Protein AF-A0A7S2D378-F1 (afdb_monomer)

Solvent-accessible surface area (backbone atoms only — not comparable to full-atom values): 13771 Å² total; per-residue (Å²): 134,64,45,57,81,80,33,93,19,39,46,50,67,45,52,38,94,90,44,73,45,31,36,43,31,44,28,32,58,61,67,70,67,32,54,76,45,68,42,78,54,67,37,65,61,63,83,59,68,68,60,30,51,52,47,43,50,53,38,43,21,43,28,43,42,54,54,43,54,52,43,50,54,49,48,62,71,45,61,92,60,61,84,61,48,61,62,50,42,71,77,36,56,41,58,53,32,45,49,36,54,44,34,48,52,33,50,48,52,46,54,18,27,68,36,33,82,80,40,80,55,33,44,58,53,42,42,51,48,44,51,48,53,50,51,54,52,54,53,54,72,77,50,90,57,82,29,64,36,46,45,45,31,53,52,29,44,43,47,55,44,52,46,54,36,51,52,41,49,51,50,40,52,34,34,77,70,69,74,39,70,47,67,81,32,62,88,60,27,55,39,85,35,38,42,79,36,69,90,33,65,52,98,78,44,68,86,24,33,49,34,42,32,38,58,95,40,76,39,76,65,78,38,68,71,63,43,69,58,82,62,78,79,76,44,80,65,52,50,53,50,52,48,52,50,47,52,38,59,68,69,72,107

Mean predicted aligned error: 3.89 Å

InterPro domains:
  IPR013602 Dynein heavy chain, linker [PF08393] (2-69)
  IPR026983 Dynein heavy chain [PTHR46532] (2-251)
  IPR035699 Dynein heavy chain, hydrolytic ATP-binding dynein motor region [PF12774] (221-252)
  IPR042228 Dynein heavy chain, linker, subdomain 3 [G3DSA:3.20.180.20] (1-74)

Nearest PDB structures (foldseek):
  8glv-assembly1_Lo  TM=9.228E-01  e=5.394E-15  Chlamydomonas reinhardtii
  8bx8-assembly1_B  TM=8.862E-01  e=3.740E-13  Tetrahymena thermophila
  7k5b-assembly1_B  TM=8.862E-01  e=4.147E-13  Tetrahymena thermophila
  7kek-assembly1_B  TM=8.794E-01  e=9.006E-13  Tetrahymena thermophila
  8j07-assembly1_k8  TM=9.159E-01  e=8.316E-12  Homo sapiens

Sequence (253 aa):
AHYEKVFDALQFVDHDPKDPTIITTMHGGGGTGHEVVPFSTPVRAQGNIEEWLCELLKKMQMTVKDLTRIAASEIASMGVDITQLRAFVDRSIAALALLGIQLMWTTDQQTSLEQCKVKKNSMKECNSRQNHVLAEMSSWCLQDLGAKVNRKKIETLVTVHVHQRDTTTELFGLFRQKKVNDPTDFDWMKQARFYWRNNQSDECSEDGATVVAITDYDFNYQYEYLGAKERLVITPLTDKCYITLAQALGMYF

Organism: NCBI:txid236787

Structure (mmCIF, N/CA/C/O backbone):
data_AF-A0A7S2D378-F1
#
_entry.id   AF-A0A7S2D378-F1
#
loop_
_atom_site.group_PDB
_atom_site.id
_atom_site.type_symbol
_atom_site.label_atom_id
_atom_site.label_alt_id
_atom_site.label_comp_id
_atom_site.label_asym_id
_atom_site.label_entity_id
_atom_site.label_seq_id
_atom_site.pdbx_PDB_ins_code
_atom_site.Cartn_x
_atom_site.Cartn_y
_atom_site.Cartn_z
_atom_site.occupancy
_atom_site.B_iso_or_equiv
_atom_site.auth_seq_id
_atom_site.auth_comp_id
_atom_site.auth_asym_id
_atom_site.auth_atom_id
_atom_site.pdbx_PDB_model_num
ATOM 1 N N . ALA A 1 1 ? 9.751 4.419 -25.812 1.00 56.00 1 ALA A N 1
ATOM 2 C CA . ALA A 1 1 ? 8.924 5.620 -25.562 1.00 56.00 1 ALA A CA 1
ATOM 3 C C . ALA A 1 1 ? 7.540 5.353 -26.135 1.00 56.00 1 ALA A C 1
ATOM 5 O O . ALA A 1 1 ? 7.504 5.016 -27.305 1.00 56.00 1 ALA A O 1
ATOM 6 N N . HIS A 1 2 ? 6.489 5.398 -25.300 1.00 82.75 2 HIS A N 1
ATOM 7 C CA . HIS A 1 2 ? 5.039 5.168 -25.542 1.00 82.75 2 HIS A CA 1
ATOM 8 C C . HIS A 1 2 ? 4.382 4.270 -24.472 1.00 82.75 2 HIS A C 1
ATOM 10 O O . HIS A 1 2 ? 3.169 4.106 -24.514 1.00 82.75 2 HIS A O 1
ATOM 16 N N . TYR A 1 3 ? 5.138 3.749 -23.496 1.00 87.75 3 TYR A N 1
ATOM 17 C CA . TYR A 1 3 ? 4.590 2.941 -22.398 1.00 87.75 3 TYR A CA 1
ATOM 18 C C . TYR A 1 3 ? 3.479 3.663 -21.627 1.00 87.75 3 TYR A C 1
ATOM 20 O O . TYR A 1 3 ? 2.441 3.059 -21.400 1.00 87.75 3 TYR A O 1
ATOM 28 N N . GLU A 1 4 ? 3.626 4.968 -21.381 1.00 85.31 4 GLU A N 1
ATOM 29 C CA . GLU A 1 4 ? 2.623 5.823 -20.716 1.00 85.31 4 GLU A CA 1
ATOM 30 C C . GLU A 1 4 ? 1.253 5.878 -21.426 1.00 85.31 4 GLU A C 1
ATOM 32 O O . GLU A 1 4 ? 0.271 6.338 -20.853 1.00 85.31 4 GLU A O 1
ATOM 37 N N . LYS A 1 5 ? 1.162 5.457 -22.697 1.00 87.62 5 LYS A N 1
ATOM 38 C CA . LYS A 1 5 ? -0.121 5.380 -23.421 1.00 87.62 5 LYS A CA 1
ATOM 39 C C . LYS A 1 5 ? -0.894 4.094 -23.129 1.00 87.62 5 LYS A C 1
ATOM 41 O O . LYS A 1 5 ? -2.075 4.025 -23.449 1.00 87.62 5 LYS A O 1
ATOM 46 N N . VAL A 1 6 ? -0.207 3.077 -22.614 1.00 89.94 6 VAL A N 1
ATOM 47 C CA . VAL A 1 6 ? -0.741 1.728 -22.373 1.00 89.94 6 VAL A CA 1
ATOM 48 C C . VAL A 1 6 ? -0.796 1.436 -20.877 1.00 89.94 6 VAL A C 1
ATOM 50 O O . VAL A 1 6 ? -1.765 0.862 -20.401 1.00 89.94 6 VAL A O 1
ATOM 53 N N . PHE A 1 7 ? 0.226 1.868 -20.143 1.00 92.69 7 PHE A N 1
ATOM 54 C CA . PHE A 1 7 ? 0.380 1.685 -18.710 1.00 92.69 7 PHE A CA 1
ATOM 55 C C . PHE A 1 7 ? 0.342 3.036 -18.014 1.00 92.69 7 PHE A C 1
ATOM 57 O O . PHE A 1 7 ? 0.952 4.000 -18.470 1.00 92.69 7 PHE A O 1
ATOM 64 N N . ASP A 1 8 ? -0.323 3.082 -16.870 1.00 90.00 8 ASP A N 1
ATOM 65 C CA . ASP A 1 8 ? -0.586 4.328 -16.153 1.00 90.00 8 ASP A CA 1
ATOM 66 C C . ASP A 1 8 ? 0.696 4.957 -15.572 1.00 90.00 8 ASP A C 1
ATOM 68 O O . ASP A 1 8 ? 0.917 6.163 -15.672 1.00 90.00 8 ASP A O 1
ATOM 72 N N . ALA A 1 9 ? 1.582 4.133 -14.997 1.00 92.25 9 ALA A N 1
ATOM 73 C CA . ALA A 1 9 ? 2.759 4.619 -14.271 1.00 92.25 9 ALA A CA 1
ATOM 74 C C . ALA A 1 9 ? 4.113 4.242 -14.882 1.00 92.25 9 ALA A C 1
ATOM 76 O O . ALA A 1 9 ? 5.139 4.764 -14.440 1.00 92.25 9 ALA A O 1
ATOM 77 N N . LEU A 1 10 ? 4.139 3.351 -15.878 1.00 94.50 10 LEU A N 1
ATOM 78 C CA . LEU A 1 10 ? 5.375 2.935 -16.539 1.00 94.50 10 LEU A CA 1
ATOM 79 C C . LEU A 1 10 ? 5.829 4.001 -17.545 1.00 94.50 10 LEU A C 1
ATOM 81 O O . LEU A 1 10 ? 5.237 4.151 -18.614 1.00 94.50 10 LEU A O 1
ATOM 85 N N . GLN A 1 11 ? 6.921 4.699 -17.235 1.00 93.69 11 GLN A N 1
ATOM 86 C CA . GLN A 1 11 ? 7.459 5.750 -18.098 1.00 93.69 11 GLN A CA 1
ATOM 87 C C . GLN A 1 11 ? 8.408 5.185 -19.163 1.00 93.69 11 GLN A C 1
ATOM 89 O O . GLN A 1 11 ? 8.252 5.426 -20.367 1.00 93.69 11 GLN A O 1
ATOM 94 N N . PHE A 1 12 ? 9.396 4.408 -18.725 1.00 94.31 12 PHE A N 1
ATOM 95 C CA . PHE A 1 12 ? 10.351 3.727 -19.594 1.00 94.31 12 PHE A CA 1
ATOM 96 C C . PHE A 1 12 ? 10.892 2.457 -18.935 1.00 94.31 12 PHE A C 1
ATOM 98 O O . PHE A 1 12 ? 10.564 2.138 -17.792 1.00 94.31 12 PHE A O 1
ATOM 105 N N . VAL A 1 13 ? 11.693 1.712 -19.691 1.00 95.75 13 VAL A N 1
ATOM 106 C CA . VAL A 1 13 ? 12.321 0.470 -19.250 1.00 95.75 13 VAL A CA 1
ATOM 107 C C . VAL A 1 13 ? 13.794 0.465 -19.636 1.00 95.75 13 VAL A C 1
ATOM 109 O O . VAL A 1 13 ? 14.154 1.034 -20.672 1.00 95.75 13 VAL A O 1
ATOM 112 N N . ASP A 1 14 ? 14.613 -0.203 -18.831 1.00 96.62 14 ASP A N 1
ATOM 113 C CA . ASP A 1 14 ? 15.987 -0.533 -19.198 1.00 96.62 14 ASP A CA 1
ATOM 114 C C . ASP A 1 14 ? 16.026 -1.877 -19.921 1.00 96.62 14 ASP A C 1
ATOM 116 O O . ASP A 1 14 ? 15.293 -2.817 -19.591 1.00 96.62 14 ASP A O 1
ATOM 120 N N . HIS A 1 15 ? 16.919 -1.959 -20.903 1.00 96.88 15 HIS A N 1
ATOM 121 C CA . HIS A 1 15 ? 17.184 -3.168 -21.666 1.00 96.88 15 HIS A CA 1
ATOM 122 C C . HIS A 1 15 ? 18.560 -3.739 -21.307 1.00 96.88 15 HIS A C 1
ATOM 124 O O . HIS A 1 15 ? 19.471 -2.999 -20.926 1.00 96.88 15 HIS A O 1
ATOM 130 N N . ASP A 1 16 ? 18.727 -5.052 -21.447 1.00 96.75 16 ASP A N 1
ATOM 131 C CA . ASP A 1 16 ? 20.016 -5.709 -21.258 1.00 96.75 16 ASP A CA 1
ATOM 132 C C . ASP A 1 16 ? 21.048 -5.153 -22.267 1.00 96.75 16 ASP A C 1
ATOM 134 O O . ASP A 1 16 ? 20.772 -5.102 -23.470 1.00 96.75 16 ASP A O 1
ATOM 138 N N . PRO A 1 17 ? 22.253 -4.742 -21.821 1.00 95.50 17 PRO A N 1
ATOM 139 C CA . PRO A 1 17 ? 23.259 -4.166 -22.714 1.00 95.50 17 PRO A CA 1
ATOM 140 C C . PRO A 1 17 ? 23.777 -5.118 -23.802 1.00 95.50 17 PRO A C 1
ATOM 142 O O . PRO A 1 17 ? 24.325 -4.657 -24.803 1.00 95.50 17 PRO A O 1
ATOM 145 N N . LYS A 1 18 ? 23.672 -6.438 -23.597 1.00 96.50 18 LYS A N 1
ATOM 146 C CA . LYS A 1 18 ? 24.120 -7.476 -24.538 1.00 96.50 18 LYS A CA 1
ATOM 147 C C . LYS A 1 18 ? 22.997 -7.933 -25.464 1.00 96.50 18 LYS A C 1
ATOM 149 O O . LYS A 1 18 ? 23.280 -8.279 -26.608 1.00 96.50 18 LYS A O 1
ATOM 154 N N . ASP A 1 19 ? 21.755 -7.940 -24.986 1.00 96.00 19 ASP A N 1
ATOM 155 C CA . ASP A 1 19 ? 20.566 -8.273 -25.777 1.00 96.00 19 ASP A CA 1
ATOM 156 C C . ASP A 1 19 ? 19.469 -7.211 -25.570 1.00 96.00 19 ASP A C 1
ATOM 158 O O . ASP A 1 19 ? 18.649 -7.337 -24.657 1.00 96.00 19 ASP A O 1
ATOM 162 N N . PRO A 1 20 ? 19.385 -6.195 -26.452 1.00 93.62 20 PRO A N 1
ATOM 163 C CA . PRO A 1 20 ? 18.378 -5.140 -26.359 1.00 93.62 20 PRO A CA 1
ATOM 164 C C . PRO A 1 20 ? 16.930 -5.635 -26.453 1.00 93.62 20 PRO A C 1
ATOM 166 O O . PRO A 1 20 ? 16.009 -4.857 -26.226 1.00 93.62 20 PRO A O 1
ATOM 169 N N . THR A 1 21 ? 16.682 -6.903 -26.797 1.00 94.94 21 THR A N 1
ATOM 170 C CA . THR A 1 21 ? 15.326 -7.467 -26.757 1.00 94.94 21 THR A CA 1
ATOM 171 C C . THR A 1 21 ? 14.889 -7.838 -25.343 1.00 94.94 21 THR A C 1
ATOM 173 O O . THR A 1 21 ? 13.710 -8.090 -25.127 1.00 94.94 21 THR A O 1
ATOM 176 N N . ILE A 1 22 ? 15.795 -7.866 -24.365 1.00 97.06 22 ILE A N 1
ATOM 177 C CA . ILE A 1 22 ? 15.483 -8.225 -22.982 1.00 97.06 22 ILE A CA 1
ATOM 178 C C . ILE A 1 22 ? 15.302 -6.953 -22.161 1.00 97.06 22 ILE A C 1
ATOM 180 O O . ILE A 1 22 ? 16.232 -6.173 -22.010 1.00 97.06 22 ILE A O 1
ATOM 184 N N . ILE A 1 23 ? 14.115 -6.768 -21.602 1.00 97.44 23 ILE A N 1
ATOM 185 C CA . ILE A 1 23 ? 13.787 -5.731 -20.627 1.00 97.44 23 ILE A CA 1
ATOM 186 C C . ILE A 1 23 ? 14.115 -6.251 -19.226 1.00 97.44 23 ILE A C 1
ATOM 188 O O . ILE A 1 23 ? 13.699 -7.351 -18.853 1.00 97.44 23 ILE A O 1
ATOM 192 N N . THR A 1 24 ? 14.836 -5.454 -18.441 1.00 97.75 24 THR A N 1
ATOM 193 C CA . THR A 1 24 ? 15.361 -5.849 -17.123 1.00 97.75 24 THR A CA 1
ATOM 194 C C . THR A 1 24 ? 14.788 -5.031 -15.973 1.00 97.75 24 THR A C 1
ATOM 196 O O . THR A 1 24 ? 14.598 -5.568 -14.880 1.00 97.75 24 THR A O 1
ATOM 199 N N . THR A 1 25 ? 14.438 -3.769 -16.219 1.00 97.56 25 THR A N 1
ATOM 200 C CA . THR A 1 25 ? 13.991 -2.839 -15.175 1.00 97.56 25 THR A CA 1
ATOM 201 C C . THR A 1 25 ? 12.865 -1.958 -15.691 1.00 97.56 25 THR A C 1
ATOM 203 O O . THR A 1 25 ? 12.905 -1.506 -16.834 1.00 97.56 25 THR A O 1
ATOM 206 N N . MET A 1 26 ? 11.870 -1.686 -14.847 1.00 96.25 26 MET A N 1
ATOM 207 C CA . MET A 1 26 ? 10.842 -0.681 -15.102 1.00 96.25 26 MET A CA 1
ATOM 208 C C . MET A 1 26 ? 11.079 0.596 -14.297 1.00 96.25 26 MET A C 1
ATOM 210 O O . MET A 1 26 ? 11.481 0.550 -13.133 1.00 96.25 26 MET A O 1
ATOM 214 N N . HIS A 1 27 ? 10.789 1.734 -14.926 1.00 95.88 27 HIS A N 1
ATOM 215 C CA . HIS A 1 27 ? 10.963 3.063 -14.352 1.00 95.88 27 HIS A CA 1
ATOM 216 C C . HIS A 1 27 ? 9.626 3.791 -14.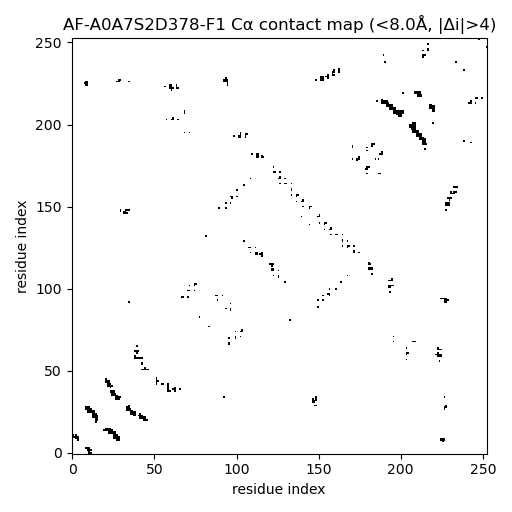279 1.00 95.88 27 HIS A C 1
ATOM 218 O O . HIS A 1 27 ? 8.921 3.941 -15.284 1.00 95.88 27 HIS A O 1
ATOM 224 N N . GLY A 1 28 ? 9.291 4.252 -13.078 1.00 93.38 28 GLY A N 1
ATOM 225 C CA . GLY A 1 28 ? 8.126 5.086 -12.834 1.00 93.38 28 GLY A CA 1
ATOM 226 C C . GLY A 1 28 ? 8.306 6.526 -13.305 1.00 93.38 28 GLY A C 1
ATOM 227 O O . GLY A 1 28 ? 9.414 6.992 -13.568 1.00 93.38 28 GLY A O 1
ATOM 228 N N . GLY A 1 29 ? 7.198 7.263 -13.348 1.00 86.88 29 GLY A N 1
ATOM 229 C CA . GLY A 1 29 ? 7.226 8.719 -13.485 1.00 86.88 29 GLY A CA 1
ATOM 230 C C . GLY A 1 29 ? 7.737 9.438 -12.224 1.00 86.88 29 GLY A C 1
ATOM 231 O O . GLY A 1 29 ? 7.894 8.851 -11.154 1.00 86.88 29 GLY A O 1
ATOM 232 N N . GLY A 1 30 ? 7.953 10.754 -12.325 1.00 81.62 30 GLY A N 1
ATOM 233 C CA . GLY A 1 30 ? 8.308 11.609 -11.177 1.00 81.62 30 GLY A CA 1
ATOM 234 C C . GLY A 1 30 ? 9.659 12.325 -11.272 1.00 81.62 30 GLY A C 1
ATOM 235 O O . GLY A 1 30 ? 9.993 13.102 -10.377 1.00 81.62 30 GLY A O 1
ATOM 236 N N . GLY A 1 31 ? 10.402 12.132 -12.367 1.00 86.12 31 GLY A N 1
ATOM 237 C CA . GLY A 1 31 ? 11.661 12.831 -12.636 1.00 86.12 31 GLY A CA 1
ATOM 238 C C . GLY A 1 31 ? 12.828 12.300 -11.801 1.00 86.12 31 GLY A C 1
ATOM 239 O O . GLY A 1 31 ? 13.003 11.091 -11.653 1.00 86.12 31 GLY A O 1
ATOM 240 N N . THR A 1 32 ? 13.671 13.192 -11.280 1.00 88.12 32 THR A N 1
ATOM 241 C CA . THR A 1 32 ? 14.824 12.802 -10.456 1.00 88.12 32 THR A CA 1
ATOM 242 C C . THR A 1 32 ? 14.369 12.057 -9.201 1.00 88.12 32 THR A C 1
ATOM 244 O O . THR A 1 32 ? 13.590 12.591 -8.410 1.00 88.12 32 THR A O 1
ATOM 247 N N . GLY A 1 33 ? 14.883 10.840 -9.012 1.00 88.00 33 GLY A N 1
ATOM 248 C CA . GLY A 1 33 ? 14.496 9.963 -7.905 1.00 88.00 33 GLY A CA 1
ATOM 249 C C . GLY A 1 33 ? 13.145 9.273 -8.097 1.00 88.00 33 GLY A C 1
ATOM 250 O O . GLY A 1 33 ? 12.502 8.944 -7.105 1.00 88.00 33 GLY A O 1
ATOM 251 N N . HIS A 1 34 ? 12.699 9.093 -9.345 1.00 92.69 34 HIS A N 1
ATOM 252 C CA . HIS A 1 34 ? 11.600 8.188 -9.673 1.00 92.69 34 HIS A CA 1
ATOM 253 C C . HIS A 1 34 ? 11.883 6.763 -9.181 1.00 92.69 34 HIS A C 1
ATOM 255 O O . HIS A 1 34 ? 13.024 6.379 -8.919 1.00 92.69 34 HIS A O 1
ATOM 261 N N . GLU A 1 35 ? 10.824 5.976 -9.061 1.00 94.94 35 GLU A N 1
ATOM 262 C CA . GLU A 1 35 ? 10.935 4.586 -8.642 1.00 94.94 35 GLU A CA 1
ATOM 263 C C . GLU A 1 35 ? 11.560 3.737 -9.746 1.00 94.94 35 GLU A C 1
ATOM 265 O O . GLU A 1 35 ? 11.158 3.807 -10.908 1.00 94.94 35 GLU A O 1
ATOM 270 N N . VAL A 1 36 ? 12.525 2.914 -9.355 1.00 95.94 36 VAL A N 1
ATOM 271 C CA . VAL A 1 36 ? 13.229 1.983 -10.233 1.00 95.94 36 VAL A CA 1
ATOM 272 C C . VAL A 1 36 ? 12.973 0.585 -9.699 1.00 95.94 36 VAL A C 1
ATOM 274 O O . VAL A 1 36 ? 13.325 0.292 -8.555 1.00 95.94 36 VAL A O 1
ATOM 277 N N . VAL A 1 37 ? 12.337 -0.263 -10.502 1.00 97.25 37 VAL A N 1
ATOM 278 C CA . VAL A 1 37 ? 11.923 -1.603 -10.077 1.00 97.25 37 VAL A CA 1
ATOM 279 C C . VAL A 1 37 ? 12.480 -2.637 -11.051 1.00 97.25 37 VAL A C 1
ATOM 281 O O . VAL A 1 37 ? 11.994 -2.747 -12.178 1.00 97.25 37 VAL A O 1
ATOM 284 N N . PRO A 1 38 ? 13.512 -3.396 -10.652 1.00 97.50 38 PRO A N 1
ATOM 285 C CA . PRO A 1 38 ? 13.988 -4.533 -11.429 1.00 97.50 38 PRO A CA 1
ATOM 286 C C . PRO A 1 38 ? 12.899 -5.601 -11.528 1.00 97.50 38 PRO A C 1
ATOM 288 O O . PRO A 1 38 ? 12.233 -5.896 -10.535 1.00 97.50 38 PRO A O 1
ATOM 291 N N . PHE A 1 39 ? 12.730 -6.202 -12.704 1.00 97.44 39 PHE A N 1
ATOM 292 C CA . PHE A 1 39 ? 11.812 -7.328 -12.860 1.00 97.44 39 PHE A CA 1
ATOM 293 C C . PHE A 1 39 ? 12.363 -8.572 -12.153 1.00 97.44 39 PHE A C 1
ATOM 295 O O . PHE A 1 39 ? 13.534 -8.915 -12.327 1.00 97.44 39 PHE A O 1
ATOM 302 N N . SER A 1 40 ? 11.507 -9.311 -11.435 1.00 95.38 40 SER A N 1
ATOM 303 C CA . SER A 1 40 ? 11.869 -10.628 -10.876 1.00 95.38 40 SER A CA 1
ATOM 304 C C . SER A 1 40 ? 12.286 -11.606 -11.979 1.00 95.38 40 SER A C 1
ATOM 306 O O . SER A 1 40 ? 13.138 -12.471 -11.789 1.00 95.38 40 SER A O 1
ATOM 308 N N . THR A 1 41 ? 11.658 -11.492 -13.150 1.00 94.62 41 THR A N 1
ATOM 309 C CA . THR A 1 41 ? 11.983 -12.263 -14.350 1.00 94.62 41 THR A CA 1
ATOM 310 C C . THR A 1 41 ? 12.023 -11.313 -15.546 1.00 94.62 41 THR A C 1
ATOM 312 O O . THR A 1 41 ? 11.002 -10.679 -15.818 1.00 94.62 41 THR A O 1
ATOM 315 N N . PRO A 1 42 ? 13.154 -11.219 -16.272 1.00 95.56 42 PRO A N 1
ATOM 316 C CA . PRO A 1 42 ? 13.270 -10.345 -17.435 1.00 95.56 42 PRO A CA 1
ATOM 317 C C . PRO A 1 42 ? 12.219 -10.642 -18.509 1.00 95.56 42 PRO A C 1
ATOM 319 O O . PRO A 1 42 ? 11.791 -11.786 -18.681 1.00 95.56 42 PRO A O 1
ATOM 322 N N . VAL A 1 43 ? 11.838 -9.614 -19.265 1.00 96.31 43 VAL A N 1
ATOM 323 C CA . VAL A 1 43 ? 10.807 -9.706 -20.311 1.00 96.31 43 VAL A CA 1
ATOM 324 C C . VAL A 1 43 ? 11.467 -9.665 -21.680 1.00 96.31 43 VAL A C 1
ATOM 326 O O . VAL A 1 43 ? 12.243 -8.759 -21.959 1.00 96.31 43 VAL A O 1
ATOM 329 N N . ARG A 1 44 ? 11.160 -10.614 -22.566 1.00 96.44 44 ARG A N 1
ATOM 330 C CA . ARG A 1 44 ? 11.665 -10.586 -23.946 1.00 96.44 44 ARG A CA 1
ATOM 331 C C . ARG A 1 44 ? 10.687 -9.834 -24.853 1.00 96.44 44 ARG A C 1
ATOM 333 O O . ARG A 1 44 ? 9.646 -10.363 -25.222 1.00 96.44 44 ARG A O 1
ATOM 340 N N . ALA A 1 45 ? 11.046 -8.617 -25.239 1.00 94.69 45 ALA A N 1
ATOM 341 C CA . ALA A 1 45 ? 10.334 -7.776 -26.194 1.00 94.69 45 ALA A CA 1
ATOM 342 C C . ALA A 1 45 ? 10.706 -8.148 -27.641 1.00 94.69 45 ALA A C 1
ATOM 344 O O . ALA A 1 45 ? 11.462 -7.447 -28.316 1.00 94.69 45 ALA A O 1
ATOM 345 N N . GLN A 1 46 ? 10.200 -9.288 -28.113 1.00 93.69 46 GLN A N 1
ATOM 346 C CA . GLN A 1 46 ? 10.429 -9.786 -29.471 1.00 93.69 46 GLN A CA 1
ATOM 347 C C . GLN A 1 46 ? 9.119 -10.278 -30.091 1.00 93.69 46 GLN A C 1
ATOM 349 O O . GLN A 1 46 ? 8.309 -10.904 -29.417 1.00 93.69 46 GLN A O 1
ATOM 354 N N . GLY A 1 47 ? 8.943 -10.047 -31.394 1.00 93.69 47 GLY A N 1
ATOM 355 C CA . GLY A 1 47 ? 7.764 -10.499 -32.134 1.00 93.69 47 GLY A CA 1
ATOM 356 C C . GLY A 1 47 ? 6.645 -9.461 -32.148 1.00 93.69 47 GLY A C 1
ATOM 357 O O . GLY A 1 47 ? 6.912 -8.261 -32.254 1.00 93.69 47 GLY A O 1
ATOM 358 N N . ASN A 1 48 ? 5.398 -9.930 -32.098 1.00 94.81 48 ASN A N 1
ATOM 359 C CA . ASN A 1 48 ? 4.214 -9.079 -32.160 1.00 94.81 48 ASN A CA 1
ATOM 360 C C . ASN A 1 48 ? 4.129 -8.158 -30.932 1.00 94.81 48 ASN A C 1
ATOM 362 O O . ASN A 1 48 ? 4.327 -8.599 -29.801 1.00 94.81 48 ASN A O 1
ATOM 366 N N . ILE A 1 49 ? 3.822 -6.878 -31.161 1.00 92.81 49 ILE A N 1
ATOM 367 C CA . ILE A 1 49 ? 3.848 -5.850 -30.118 1.00 92.81 49 ILE A CA 1
ATOM 368 C C . ILE A 1 49 ? 2.849 -6.104 -28.995 1.00 92.81 49 ILE A C 1
ATOM 370 O O . ILE A 1 49 ? 3.190 -5.955 -27.827 1.00 92.81 49 ILE A O 1
ATOM 374 N N . GLU A 1 50 ? 1.642 -6.536 -29.342 1.00 92.69 50 GLU A N 1
ATOM 375 C CA . GLU A 1 50 ? 0.587 -6.807 -28.365 1.00 92.69 50 GLU A CA 1
ATOM 376 C C . GLU A 1 50 ? 0.956 -7.989 -27.462 1.00 92.69 50 GLU A C 1
ATOM 378 O O . GLU A 1 50 ? 0.764 -7.928 -26.251 1.00 92.69 50 GLU A O 1
ATOM 383 N N . GLU A 1 51 ? 1.573 -9.028 -28.029 1.00 94.62 51 GLU A N 1
ATOM 384 C CA . GLU A 1 51 ? 1.970 -10.227 -27.288 1.00 94.62 51 GLU A CA 1
ATOM 385 C C . GLU A 1 51 ? 3.036 -9.917 -26.238 1.00 94.62 51 GLU A C 1
ATOM 387 O O . GLU A 1 51 ? 2.871 -10.274 -25.068 1.00 94.62 51 GLU A O 1
ATOM 392 N N . TRP A 1 52 ? 4.112 -9.216 -26.616 1.00 95.31 52 TRP A N 1
ATOM 393 C CA . TRP A 1 52 ? 5.163 -8.910 -25.647 1.00 95.31 52 TRP A CA 1
ATOM 394 C C . TRP A 1 52 ? 4.757 -7.809 -24.659 1.00 95.31 52 TRP A C 1
ATOM 396 O O . TRP A 1 52 ? 5.267 -7.799 -23.540 1.00 95.31 52 TRP A O 1
ATOM 406 N N . LEU A 1 53 ? 3.812 -6.924 -25.004 1.00 95.19 53 LEU A N 1
ATOM 407 C CA . LEU A 1 53 ? 3.213 -5.988 -24.043 1.00 95.19 53 LEU A CA 1
ATOM 408 C C . LEU A 1 53 ? 2.328 -6.707 -23.015 1.00 95.19 53 LEU A C 1
ATOM 410 O O . LEU A 1 53 ? 2.380 -6.371 -21.831 1.00 95.19 53 LEU A O 1
ATOM 414 N N . CYS A 1 54 ? 1.561 -7.721 -23.425 1.00 94.75 54 CYS A N 1
ATOM 415 C CA . CYS A 1 54 ? 0.837 -8.582 -22.488 1.00 94.75 54 CYS A CA 1
ATOM 416 C C . CYS A 1 54 ? 1.797 -9.355 -21.574 1.00 94.75 54 CYS A C 1
ATOM 418 O O . CYS A 1 54 ? 1.533 -9.494 -20.381 1.00 94.75 54 CYS A O 1
ATOM 420 N N . GLU A 1 55 ? 2.922 -9.836 -22.106 1.00 95.44 55 GLU A N 1
ATOM 421 C CA . GLU A 1 55 ? 3.948 -10.491 -21.292 1.00 95.44 55 GLU A CA 1
ATOM 422 C C . GLU A 1 55 ? 4.609 -9.508 -20.315 1.00 95.44 55 GLU A C 1
ATOM 424 O O . GLU A 1 55 ? 4.809 -9.839 -19.147 1.00 95.44 55 GLU A O 1
ATOM 429 N N . LEU A 1 56 ? 4.874 -8.272 -20.749 1.00 96.19 56 LEU A N 1
ATOM 430 C CA . LEU A 1 56 ? 5.373 -7.200 -19.888 1.00 96.19 56 LEU A CA 1
ATOM 431 C C . LEU A 1 56 ? 4.426 -6.928 -18.714 1.00 96.19 56 LEU A C 1
ATOM 433 O O . LEU A 1 56 ? 4.893 -6.840 -17.579 1.00 96.19 56 LEU A O 1
ATOM 437 N N . LEU A 1 57 ? 3.113 -6.851 -18.966 1.00 95.56 57 LEU A N 1
ATOM 438 C CA . LEU A 1 57 ? 2.099 -6.695 -17.919 1.00 95.56 57 LEU A CA 1
ATOM 439 C C . LEU A 1 57 ? 2.147 -7.854 -16.917 1.00 95.56 57 LEU A C 1
ATOM 441 O O . LEU A 1 57 ? 2.263 -7.625 -15.716 1.00 95.56 57 LEU A O 1
ATOM 445 N N . LYS A 1 58 ? 2.131 -9.102 -17.397 1.00 95.50 58 LYS A N 1
ATOM 446 C CA . LYS A 1 58 ? 2.185 -10.280 -16.518 1.00 95.50 58 LYS A CA 1
ATOM 447 C C . LYS A 1 58 ? 3.440 -10.276 -15.650 1.00 95.50 58 LYS A C 1
ATOM 449 O O . LYS A 1 58 ? 3.368 -10.481 -14.442 1.00 95.50 58 LYS A O 1
ATOM 454 N N . LYS A 1 59 ? 4.605 -10.002 -16.242 1.00 96.00 59 LYS A N 1
ATOM 455 C CA . LYS A 1 59 ? 5.890 -9.971 -15.524 1.00 96.00 59 LYS A CA 1
ATOM 456 C C . LYS A 1 59 ? 5.975 -8.811 -14.535 1.00 96.00 59 LYS A C 1
ATOM 458 O O . LYS A 1 59 ? 6.576 -8.966 -13.471 1.00 96.00 59 LYS A O 1
ATOM 463 N N . MET A 1 60 ? 5.340 -7.684 -14.845 1.00 96.19 60 MET A N 1
ATOM 464 C CA . MET A 1 60 ? 5.164 -6.563 -13.922 1.00 96.19 60 MET A CA 1
ATOM 465 C C . MET A 1 60 ? 4.328 -6.983 -12.713 1.00 96.19 60 MET A C 1
ATOM 467 O O . MET A 1 60 ? 4.785 -6.808 -11.585 1.00 96.19 60 MET A O 1
ATOM 471 N N . GLN A 1 61 ? 3.164 -7.596 -12.938 1.00 96.19 61 GLN A N 1
ATOM 472 C CA . GLN A 1 61 ? 2.288 -8.065 -11.862 1.00 96.19 61 GLN A CA 1
ATOM 473 C C . GLN A 1 61 ? 2.974 -9.114 -10.981 1.00 96.19 61 GLN A C 1
ATOM 475 O O . GLN A 1 61 ? 2.955 -8.989 -9.759 1.00 96.19 61 GLN A O 1
ATOM 480 N N . MET A 1 62 ? 3.672 -10.085 -11.581 1.00 95.81 62 MET A N 1
ATOM 481 C CA . MET A 1 62 ? 4.475 -11.068 -10.840 1.00 95.81 62 MET A CA 1
ATOM 482 C C . MET A 1 62 ? 5.551 -10.394 -9.977 1.00 95.81 62 MET A C 1
ATOM 484 O O . MET A 1 62 ? 5.708 -10.734 -8.809 1.00 95.81 62 MET A O 1
ATOM 488 N N . THR A 1 63 ? 6.259 -9.400 -10.523 1.00 96.75 63 THR A N 1
ATOM 489 C CA . THR A 1 63 ? 7.298 -8.663 -9.786 1.00 96.75 63 THR A CA 1
ATOM 490 C C . THR A 1 63 ? 6.704 -7.905 -8.598 1.00 96.75 63 THR A C 1
ATOM 492 O O . THR A 1 63 ? 7.208 -7.995 -7.480 1.00 96.75 63 THR A O 1
ATOM 495 N N . VAL A 1 64 ? 5.606 -7.173 -8.801 1.00 96.69 64 VAL A N 1
ATOM 496 C CA . VAL A 1 64 ? 4.934 -6.445 -7.714 1.00 96.69 64 VAL A CA 1
ATOM 497 C C . VAL A 1 64 ? 4.362 -7.417 -6.681 1.00 96.69 64 VAL A C 1
ATOM 499 O O . VAL A 1 64 ? 4.438 -7.132 -5.484 1.00 96.69 64 VAL A O 1
ATOM 502 N N . LYS A 1 65 ? 3.844 -8.576 -7.100 1.00 95.94 65 LYS A N 1
ATOM 503 C CA . LYS A 1 65 ? 3.376 -9.630 -6.196 1.00 95.94 65 LYS A CA 1
ATOM 504 C C . LYS A 1 65 ? 4.507 -10.198 -5.338 1.00 95.94 65 LYS A C 1
ATOM 506 O O . LYS A 1 65 ? 4.347 -10.273 -4.122 1.00 95.94 65 LYS A O 1
ATOM 511 N N . ASP A 1 66 ? 5.661 -10.514 -5.922 1.00 95.25 66 ASP A N 1
ATOM 512 C CA . ASP A 1 66 ? 6.841 -10.972 -5.177 1.00 95.25 66 ASP A CA 1
ATOM 513 C C . ASP A 1 66 ? 7.264 -9.961 -4.110 1.00 95.25 66 ASP A C 1
ATOM 515 O O . ASP A 1 66 ? 7.473 -10.306 -2.943 1.00 95.25 66 ASP A O 1
ATOM 519 N N . LEU A 1 67 ? 7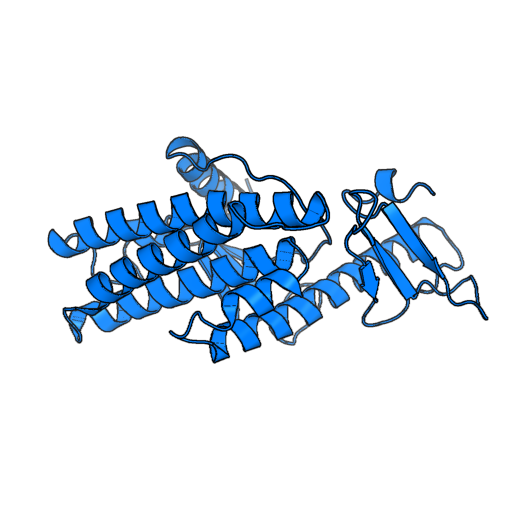.349 -8.687 -4.500 1.00 96.25 67 LEU A N 1
ATOM 520 C CA . LEU A 1 67 ? 7.681 -7.610 -3.576 1.00 96.25 67 LEU A CA 1
ATOM 521 C C . LEU A 1 67 ? 6.600 -7.441 -2.497 1.00 96.25 67 LEU A C 1
ATOM 523 O O . LEU A 1 67 ? 6.928 -7.179 -1.341 1.00 96.25 67 LEU A O 1
ATOM 527 N N . THR A 1 68 ? 5.324 -7.642 -2.841 1.00 96.38 68 THR A N 1
ATOM 528 C CA . THR A 1 68 ? 4.201 -7.624 -1.891 1.00 96.38 68 THR A CA 1
ATOM 529 C C . THR A 1 68 ? 4.309 -8.755 -0.875 1.00 96.38 68 THR A C 1
ATOM 531 O O . THR A 1 68 ? 4.147 -8.507 0.316 1.00 96.38 68 THR A O 1
ATOM 534 N N . ARG A 1 69 ? 4.639 -9.977 -1.307 1.00 95.56 69 ARG A N 1
ATOM 535 C CA . ARG A 1 69 ? 4.848 -11.131 -0.421 1.00 95.56 69 ARG A CA 1
ATOM 536 C C . ARG A 1 69 ? 5.970 -10.863 0.583 1.00 95.56 69 ARG A C 1
ATOM 538 O O . ARG A 1 69 ? 5.810 -11.121 1.777 1.00 95.56 69 ARG A O 1
ATOM 545 N N . ILE A 1 70 ? 7.091 -10.311 0.112 1.00 95.12 70 ILE A N 1
ATOM 546 C CA . ILE A 1 70 ? 8.221 -9.920 0.970 1.00 95.12 70 ILE A CA 1
ATOM 547 C C . ILE A 1 70 ? 7.783 -8.836 1.963 1.00 95.12 70 ILE A C 1
ATOM 549 O O . ILE A 1 70 ? 8.003 -8.982 3.165 1.00 95.12 70 ILE A O 1
ATOM 553 N N . ALA A 1 71 ? 7.112 -7.787 1.481 1.00 95.81 71 ALA A N 1
ATOM 554 C CA . ALA A 1 71 ? 6.621 -6.693 2.313 1.00 95.81 71 ALA A CA 1
ATOM 555 C C . ALA A 1 71 ? 5.617 -7.168 3.376 1.00 95.81 71 ALA A C 1
ATOM 557 O O . ALA A 1 71 ? 5.713 -6.772 4.534 1.00 95.81 71 ALA A O 1
ATOM 558 N N . ALA A 1 72 ? 4.684 -8.052 3.014 1.00 95.81 72 ALA A N 1
ATOM 559 C CA . ALA A 1 72 ? 3.706 -8.622 3.933 1.00 95.81 72 ALA A CA 1
ATOM 560 C C . ALA A 1 72 ? 4.380 -9.448 5.037 1.00 95.81 72 ALA A C 1
ATOM 562 O O . ALA A 1 72 ? 4.047 -9.289 6.212 1.00 95.81 72 ALA A O 1
ATOM 563 N N . SER A 1 73 ? 5.365 -10.282 4.679 1.00 95.25 73 SER A N 1
ATOM 564 C CA . SER A 1 73 ? 6.160 -11.038 5.654 1.00 95.25 73 SER A CA 1
ATOM 565 C C . SER A 1 73 ? 6.930 -10.114 6.596 1.00 95.25 73 SER A C 1
ATOM 567 O O . SER A 1 73 ? 7.010 -10.377 7.795 1.00 95.25 73 SER A O 1
ATOM 569 N N . GLU A 1 74 ? 7.504 -9.036 6.070 1.00 95.19 74 GLU A N 1
ATOM 570 C CA . GLU A 1 74 ? 8.267 -8.086 6.865 1.00 95.19 74 GLU A CA 1
ATOM 571 C C . GLU A 1 74 ? 7.381 -7.308 7.845 1.00 95.19 74 GLU A C 1
ATOM 573 O O . GLU A 1 74 ? 7.699 -7.244 9.033 1.00 95.19 74 GLU A O 1
ATOM 578 N N . ILE A 1 75 ? 6.233 -6.802 7.388 1.00 95.44 75 ILE A N 1
ATOM 579 C CA . ILE A 1 75 ? 5.236 -6.144 8.244 1.00 95.44 75 ILE A CA 1
ATOM 580 C C . ILE A 1 75 ? 4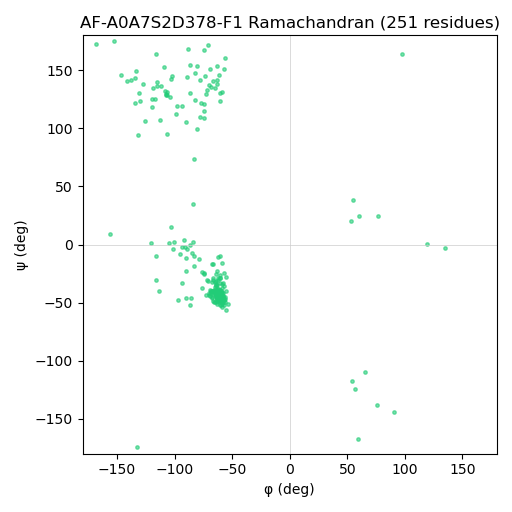.733 -7.097 9.334 1.00 95.44 75 ILE A C 1
ATOM 582 O O . ILE A 1 75 ? 4.657 -6.708 10.499 1.00 95.44 75 ILE A O 1
ATOM 586 N N . ALA A 1 76 ? 4.456 -8.358 8.993 1.00 94.12 76 ALA A N 1
ATOM 587 C CA . ALA A 1 76 ? 4.059 -9.358 9.980 1.00 94.12 76 ALA A CA 1
ATOM 588 C C . ALA A 1 76 ? 5.163 -9.607 11.025 1.00 94.12 76 ALA A C 1
ATOM 590 O O . ALA A 1 76 ? 4.869 -9.726 12.214 1.00 94.12 76 ALA A O 1
ATOM 591 N N . SER A 1 77 ? 6.432 -9.642 10.602 1.00 94.19 77 SER A N 1
ATOM 592 C CA . SER A 1 77 ? 7.580 -9.835 11.500 1.00 94.19 77 SER A CA 1
ATOM 593 C C . SER A 1 77 ? 7.866 -8.629 12.401 1.00 94.19 77 SER A C 1
ATOM 595 O O . SER A 1 77 ? 8.314 -8.803 13.532 1.00 94.19 77 SER A O 1
ATOM 597 N N . MET A 1 78 ? 7.570 -7.417 11.922 1.00 92.69 78 MET A N 1
ATOM 598 C CA . MET A 1 78 ? 7.718 -6.167 12.669 1.00 92.69 78 MET A CA 1
ATOM 599 C C . MET A 1 78 ? 6.760 -6.117 13.874 1.00 92.69 78 MET A C 1
ATOM 601 O O . MET A 1 78 ? 7.105 -5.582 14.931 1.00 92.69 78 MET A O 1
ATOM 605 N N . GLY A 1 79 ? 5.580 -6.735 13.752 1.00 90.06 79 GLY A N 1
ATOM 606 C CA . GLY A 1 79 ? 4.623 -6.874 14.846 1.00 90.06 79 GLY A CA 1
ATOM 607 C C . GLY A 1 79 ? 4.232 -5.519 15.440 1.00 90.06 79 GLY A C 1
ATOM 608 O O . GLY A 1 79 ? 3.772 -4.630 14.728 1.00 90.06 79 GLY A O 1
ATOM 609 N N . VAL A 1 80 ? 4.420 -5.356 16.756 1.00 86.38 80 VAL A N 1
ATOM 610 C CA . VAL A 1 80 ? 4.105 -4.105 17.472 1.00 86.38 80 VAL A CA 1
ATOM 611 C C . VAL A 1 80 ? 5.272 -3.114 17.548 1.00 86.38 80 VAL A C 1
ATOM 613 O O . VAL A 1 80 ? 5.109 -2.016 18.079 1.00 86.38 80 VAL A O 1
ATOM 616 N N . ASP A 1 81 ? 6.447 -3.451 17.036 1.00 89.19 81 ASP A N 1
ATOM 617 C CA . ASP A 1 81 ? 7.533 -2.480 16.922 1.00 89.19 81 ASP A CA 1
ATOM 618 C C . ASP A 1 81 ? 7.256 -1.568 15.715 1.00 89.19 81 ASP A C 1
ATOM 620 O O . ASP A 1 81 ? 6.712 -2.019 14.717 1.00 89.19 81 ASP A O 1
ATOM 624 N N . ILE A 1 82 ? 7.552 -0.271 15.797 1.00 90.88 82 ILE A N 1
ATOM 625 C CA . ILE A 1 82 ? 7.425 0.651 14.651 1.00 90.88 82 ILE A CA 1
ATOM 626 C C . ILE A 1 82 ? 8.753 1.317 14.291 1.00 90.88 82 ILE A C 1
ATOM 628 O O . ILE A 1 82 ? 8.815 2.099 13.346 1.00 90.88 82 ILE A O 1
ATOM 632 N N . THR A 1 83 ? 9.838 0.991 14.999 1.00 91.50 83 THR A N 1
ATOM 633 C CA . THR A 1 83 ? 11.172 1.566 14.762 1.00 91.50 83 THR A CA 1
ATOM 634 C C . THR A 1 83 ? 11.686 1.271 13.353 1.00 91.50 83 THR A C 1
ATOM 636 O O . THR A 1 83 ? 12.341 2.109 12.735 1.00 91.50 83 THR A O 1
ATOM 639 N N . GLN A 1 84 ? 11.335 0.106 12.805 1.00 93.56 84 GLN A N 1
ATOM 640 C CA . GLN A 1 84 ? 11.714 -0.317 11.457 1.00 93.56 84 GLN A CA 1
ATOM 641 C C . GLN A 1 84 ? 10.770 0.211 10.366 1.00 93.56 84 GLN A C 1
ATOM 643 O O . GLN A 1 84 ? 11.066 0.069 9.178 1.00 93.56 84 GLN A O 1
ATOM 648 N N . LEU A 1 85 ? 9.656 0.854 10.738 1.00 95.69 85 LEU A N 1
ATOM 649 C CA . LEU A 1 85 ? 8.629 1.277 9.788 1.00 95.69 85 LEU A CA 1
ATOM 650 C C . LEU A 1 85 ? 9.159 2.310 8.794 1.00 95.69 85 LEU A C 1
ATOM 652 O O . LEU A 1 85 ? 8.884 2.216 7.599 1.00 95.69 85 LEU A O 1
ATOM 656 N N . ARG A 1 86 ? 9.970 3.267 9.263 1.00 96.00 86 ARG A N 1
ATOM 657 C CA . ARG A 1 86 ? 10.569 4.271 8.378 1.00 96.00 86 ARG A CA 1
ATOM 658 C C . ARG A 1 86 ? 11.494 3.630 7.344 1.00 96.00 86 ARG A C 1
ATOM 660 O O . ARG A 1 86 ? 11.380 3.927 6.159 1.00 96.00 86 ARG A O 1
ATOM 667 N N . ALA A 1 87 ? 12.358 2.715 7.781 1.00 95.94 87 ALA A N 1
ATOM 668 C CA . ALA A 1 87 ? 13.269 2.002 6.889 1.00 95.94 87 ALA A CA 1
ATOM 669 C C . ALA A 1 87 ? 12.507 1.169 5.844 1.00 95.94 87 ALA A C 1
ATOM 671 O O . ALA A 1 87 ? 12.886 1.164 4.672 1.00 95.94 87 ALA A O 1
ATOM 672 N N . PHE A 1 88 ? 11.405 0.526 6.248 1.00 97.00 88 PHE A N 1
ATOM 673 C CA . PHE A 1 88 ? 10.495 -0.173 5.340 1.00 97.00 88 PHE A CA 1
ATOM 674 C C . PHE A 1 88 ? 9.890 0.756 4.288 1.00 97.00 88 PHE A C 1
ATOM 676 O O . PHE A 1 88 ? 9.937 0.454 3.094 1.00 97.00 88 PHE A O 1
ATOM 683 N N . VAL A 1 89 ? 9.352 1.899 4.712 1.00 96.75 89 VAL A N 1
ATOM 684 C CA . VAL A 1 89 ? 8.730 2.872 3.808 1.00 96.75 89 VAL A CA 1
ATOM 685 C C . VAL A 1 89 ? 9.748 3.452 2.828 1.00 96.75 89 VAL A C 1
ATOM 687 O O . VAL A 1 89 ? 9.441 3.575 1.642 1.00 96.75 89 VAL A O 1
ATOM 690 N N . ASP A 1 90 ? 10.955 3.784 3.287 1.00 94.94 90 ASP A N 1
ATOM 691 C CA . ASP A 1 90 ? 11.978 4.414 2.451 1.00 94.94 90 ASP A CA 1
ATOM 692 C C . ASP A 1 90 ? 12.448 3.485 1.322 1.00 94.94 90 ASP A C 1
ATOM 694 O O . ASP A 1 90 ? 12.521 3.933 0.177 1.00 94.94 90 ASP A O 1
ATOM 698 N N . ARG A 1 91 ? 12.675 2.191 1.605 1.00 93.94 91 ARG A N 1
ATOM 699 C CA . ARG A 1 91 ? 13.099 1.208 0.585 1.00 93.94 91 ARG A CA 1
ATOM 700 C C . ARG A 1 91 ? 11.979 0.735 -0.342 1.00 93.94 91 ARG A C 1
ATOM 702 O O . ARG A 1 91 ? 12.261 0.238 -1.428 1.00 93.94 91 ARG A O 1
ATOM 709 N N . SER A 1 92 ? 10.725 0.831 0.096 1.00 95.50 92 SER A N 1
ATOM 710 C CA . SER A 1 92 ? 9.581 0.320 -0.660 1.00 95.50 92 SER A CA 1
ATOM 711 C C . SER A 1 92 ? 9.128 1.308 -1.733 1.00 95.50 92 SER A C 1
ATOM 713 O O . SER A 1 92 ? 9.150 2.529 -1.532 1.00 95.50 92 SER A O 1
ATOM 715 N N . ILE A 1 93 ? 8.623 0.781 -2.851 1.00 95.56 93 ILE A N 1
ATOM 716 C CA . ILE A 1 93 ? 7.817 1.586 -3.777 1.00 95.56 93 ILE A CA 1
ATOM 717 C C . ILE A 1 93 ? 6.537 2.056 -3.074 1.00 95.56 93 ILE A C 1
ATOM 719 O O . ILE A 1 93 ? 6.047 1.412 -2.145 1.00 95.56 93 ILE A O 1
ATOM 723 N N . ALA A 1 94 ? 5.973 3.172 -3.513 1.00 95.19 94 ALA A N 1
ATOM 724 C CA . ALA A 1 94 ? 4.869 3.866 -2.869 1.00 95.19 94 ALA A CA 1
ATOM 725 C C . ALA A 1 94 ? 3.627 2.989 -2.701 1.00 95.19 94 ALA A C 1
ATOM 727 O O . ALA A 1 94 ? 3.023 2.996 -1.628 1.00 95.19 94 ALA A O 1
ATOM 728 N N . ALA A 1 95 ? 3.275 2.196 -3.718 1.00 93.81 95 ALA A N 1
ATOM 729 C CA . ALA A 1 95 ? 2.147 1.270 -3.639 1.00 93.81 95 ALA A CA 1
ATOM 730 C C . ALA A 1 95 ? 2.339 0.212 -2.535 1.00 93.81 95 ALA A C 1
ATOM 732 O O . ALA A 1 95 ? 1.407 -0.058 -1.782 1.00 93.81 95 ALA A O 1
ATOM 733 N N . LEU A 1 96 ? 3.555 -0.327 -2.384 1.00 96.19 96 LEU A N 1
ATOM 734 C CA . LEU A 1 96 ? 3.874 -1.327 -1.358 1.00 96.19 96 LEU A CA 1
ATOM 735 C C . LEU A 1 96 ? 4.013 -0.720 0.031 1.00 96.19 96 LEU A C 1
ATOM 737 O O . LEU A 1 96 ? 3.565 -1.324 0.999 1.00 96.19 96 LEU A O 1
ATOM 741 N N . ALA A 1 97 ? 4.590 0.478 0.135 1.00 97.00 97 ALA A N 1
ATOM 742 C CA . ALA A 1 97 ? 4.630 1.212 1.392 1.00 97.00 97 ALA A CA 1
ATOM 743 C C . ALA A 1 97 ? 3.202 1.446 1.914 1.00 97.00 97 ALA A C 1
ATOM 745 O O . ALA A 1 97 ? 2.924 1.210 3.088 1.00 97.00 97 ALA A O 1
ATOM 746 N N . LEU A 1 98 ? 2.282 1.839 1.024 1.00 97.12 98 LEU A N 1
ATOM 747 C CA . LEU A 1 98 ? 0.875 2.040 1.361 1.00 97.12 98 LEU A CA 1
ATOM 748 C C . LEU A 1 98 ? 0.195 0.734 1.760 1.00 97.12 98 LEU A C 1
ATOM 750 O O . LEU A 1 98 ? -0.435 0.675 2.817 1.00 97.12 98 LEU A O 1
ATOM 754 N N . LEU A 1 99 ? 0.361 -0.314 0.953 1.00 97.38 99 LEU A N 1
ATOM 755 C CA . LEU A 1 99 ? -0.219 -1.618 1.242 1.00 97.38 99 LEU A CA 1
ATOM 756 C C . LEU A 1 99 ? 0.308 -2.189 2.567 1.00 97.38 99 LEU A C 1
ATOM 758 O O . LEU A 1 99 ? -0.470 -2.726 3.348 1.00 97.38 99 LEU A O 1
ATOM 762 N N . GLY A 1 100 ? 1.593 -2.010 2.876 1.00 96.94 100 GLY A N 1
ATOM 763 C CA . GLY A 1 100 ? 2.193 -2.429 4.143 1.00 96.94 100 GLY A CA 1
ATOM 764 C C . GLY A 1 100 ? 1.545 -1.762 5.359 1.00 96.94 100 GLY A C 1
ATOM 765 O O . GLY A 1 100 ? 1.182 -2.450 6.312 1.00 96.94 100 GLY A O 1
ATOM 766 N N . ILE A 1 101 ? 1.307 -0.445 5.305 1.00 96.31 101 ILE A N 1
ATOM 767 C CA . ILE A 1 101 ? 0.571 0.278 6.359 1.00 96.31 101 ILE A CA 1
ATOM 768 C C . ILE A 1 101 ? -0.869 -0.238 6.484 1.00 96.31 101 ILE A C 1
ATOM 770 O O . ILE A 1 101 ? -1.376 -0.403 7.594 1.00 96.31 101 ILE A O 1
ATOM 774 N N . GLN A 1 102 ? -1.528 -0.537 5.363 1.00 97.88 102 GLN A N 1
ATOM 775 C CA . GLN A 1 102 ? -2.889 -1.080 5.354 1.00 97.88 102 GLN A CA 1
ATOM 776 C C . GLN A 1 102 ? -2.973 -2.497 5.940 1.00 97.88 102 GLN A C 1
ATOM 778 O O . GLN A 1 102 ? -3.896 -2.779 6.709 1.00 97.88 102 GLN A O 1
ATOM 783 N N . LEU A 1 103 ? -2.003 -3.363 5.634 1.00 97.88 103 LEU A N 1
ATOM 784 C CA . LEU A 1 103 ? -1.867 -4.702 6.213 1.00 97.88 103 LEU A CA 1
ATOM 785 C C . LEU A 1 103 ? -1.616 -4.629 7.725 1.00 97.88 103 LEU A C 1
ATOM 787 O O . LEU A 1 103 ? -2.277 -5.332 8.492 1.00 97.88 103 LEU A O 1
ATOM 791 N N . MET A 1 104 ? -0.708 -3.748 8.160 1.00 97.56 104 MET A N 1
ATOM 792 C CA . MET A 1 104 ? -0.409 -3.522 9.578 1.00 97.56 104 MET A CA 1
ATOM 793 C C . MET A 1 104 ? -1.659 -3.074 10.339 1.00 97.56 104 MET A C 1
ATOM 795 O O . MET A 1 104 ? -2.052 -3.718 11.309 1.00 97.56 104 MET A O 1
ATOM 799 N N . TRP A 1 105 ? -2.326 -2.015 9.870 1.00 98.00 105 TRP A N 1
ATOM 800 C CA . TRP A 1 105 ? -3.533 -1.496 10.513 1.00 98.00 105 TRP A CA 1
ATOM 801 C C . TRP A 1 105 ? -4.653 -2.540 10.568 1.00 98.00 105 TRP A C 1
ATOM 803 O O . TRP A 1 105 ? -5.287 -2.707 11.611 1.00 98.00 105 TRP A O 1
ATOM 813 N N . THR A 1 106 ? -4.873 -3.280 9.474 1.00 98.19 106 THR A N 1
ATOM 814 C CA . THR A 1 106 ? -5.891 -4.341 9.439 1.00 98.19 106 THR A CA 1
ATOM 815 C C . THR A 1 106 ? -5.583 -5.420 10.475 1.00 98.19 106 THR A C 1
ATOM 817 O O . THR A 1 106 ? -6.474 -5.824 11.219 1.00 98.19 106 THR A O 1
ATOM 820 N N . THR A 1 107 ? -4.321 -5.846 10.567 1.00 97.25 107 THR A N 1
ATOM 821 C CA . THR A 1 107 ? -3.865 -6.865 11.524 1.00 97.25 107 THR A CA 1
ATOM 822 C C . THR A 1 107 ? -4.034 -6.393 12.966 1.00 97.25 107 THR A C 1
ATOM 824 O O . THR A 1 107 ? -4.582 -7.127 13.791 1.00 97.25 107 THR A O 1
ATOM 827 N N . ASP A 1 108 ? -3.625 -5.160 13.266 1.00 97.06 108 ASP A N 1
ATOM 828 C CA . ASP A 1 108 ? -3.747 -4.555 14.593 1.00 97.06 108 ASP A CA 1
ATOM 829 C C . ASP A 1 108 ? -5.218 -4.471 15.036 1.00 97.06 108 ASP A C 1
ATOM 831 O O . ASP A 1 108 ? -5.570 -4.875 16.149 1.00 97.06 108 ASP A O 1
ATOM 835 N N . GLN A 1 109 ? -6.101 -3.987 14.157 1.00 97.81 109 GLN A N 1
ATOM 836 C CA . GLN A 1 109 ? -7.529 -3.850 14.445 1.00 97.81 109 GLN A CA 1
ATOM 837 C C . GLN A 1 109 ? -8.209 -5.209 14.613 1.00 97.81 109 GLN A C 1
ATOM 839 O O . GLN A 1 109 ? -8.882 -5.428 15.623 1.00 97.81 109 GLN A O 1
ATOM 844 N N . GLN A 1 110 ? -7.982 -6.130 13.676 1.00 97.44 110 GLN A N 1
ATOM 845 C CA . GLN A 1 110 ? -8.528 -7.485 13.707 1.00 97.44 110 GLN A CA 1
ATOM 846 C C . GLN A 1 110 ? -8.124 -8.211 14.998 1.00 97.44 110 GLN A C 1
ATOM 848 O O . GLN A 1 110 ? -8.987 -8.658 15.754 1.00 97.44 110 GLN A O 1
ATOM 853 N N . THR A 1 111 ? -6.824 -8.230 15.309 1.00 96.81 111 THR A N 1
ATOM 854 C CA . THR A 1 111 ? -6.289 -8.852 16.531 1.00 96.81 111 THR A CA 1
ATOM 855 C C . THR A 1 111 ? -6.882 -8.204 17.779 1.00 96.81 111 THR A C 1
ATOM 857 O O . THR A 1 111 ? -7.214 -8.883 18.755 1.00 96.81 111 THR A O 1
ATOM 860 N N . SER A 1 112 ? -7.044 -6.876 17.768 1.00 97.44 112 SER A N 1
ATOM 861 C CA . SER A 1 112 ? -7.590 -6.172 18.922 1.00 97.44 112 SER A CA 1
ATOM 862 C C . SER A 1 112 ? -9.040 -6.559 19.218 1.00 97.44 112 SER A C 1
ATOM 864 O O . SER A 1 112 ? -9.365 -6.781 20.388 1.00 97.44 112 SER A O 1
ATOM 866 N N . LEU A 1 113 ? -9.866 -6.718 18.176 1.00 97.31 113 LEU A N 1
ATOM 867 C CA . LEU A 1 113 ? -11.261 -7.154 18.265 1.00 97.31 113 LEU A CA 1
ATOM 868 C C . LEU A 1 113 ? -11.368 -8.619 18.695 1.00 97.31 113 LEU A C 1
ATOM 870 O O . LEU A 1 113 ? -12.127 -8.923 19.612 1.00 97.31 113 LEU A O 1
ATOM 874 N N . GLU A 1 114 ? -10.557 -9.510 18.125 1.00 97.31 114 GLU A N 1
ATOM 875 C CA . GLU A 1 114 ? -10.512 -10.929 18.512 1.00 97.31 114 GLU A CA 1
ATOM 876 C C . GLU A 1 114 ? -10.161 -11.112 19.995 1.00 97.31 114 GLU A C 1
ATOM 878 O O . GLU A 1 114 ? -10.725 -11.957 20.693 1.00 97.31 114 GLU A O 1
ATOM 883 N N . GLN A 1 115 ? -9.259 -10.278 20.514 1.00 96.44 115 GLN A N 1
ATOM 884 C CA . GLN A 1 115 ? -8.796 -10.369 21.895 1.00 96.44 115 GLN A CA 1
ATOM 885 C C . GLN A 1 115 ? -9.621 -9.536 22.881 1.00 96.44 115 GLN A C 1
ATOM 887 O O . GLN A 1 115 ? -9.447 -9.704 24.089 1.00 96.44 115 GLN A O 1
ATOM 892 N N . CYS A 1 116 ? -10.510 -8.641 22.435 1.00 95.38 116 CYS A N 1
ATOM 893 C CA . CYS A 1 116 ? -11.124 -7.639 23.317 1.00 95.38 116 CYS A CA 1
ATOM 894 C C . CYS A 1 116 ? -12.006 -8.239 24.429 1.00 95.38 116 CYS A C 1
ATOM 896 O O . CYS A 1 116 ? -12.141 -7.641 25.502 1.00 95.38 116 CYS A O 1
ATOM 898 N N . LYS A 1 117 ? -12.548 -9.447 24.210 1.00 93.00 117 LYS A N 1
ATOM 899 C CA . LYS A 1 117 ? -13.330 -10.213 25.198 1.00 93.00 117 LYS A CA 1
ATOM 900 C C . LYS A 1 117 ? -12.456 -10.781 26.327 1.00 93.00 117 LYS A C 1
ATOM 902 O O . LYS A 1 117 ? -12.924 -10.896 27.458 1.00 93.00 117 LYS A O 1
ATOM 907 N N . VAL A 1 118 ? -11.187 -11.090 26.043 1.00 94.88 118 VAL A N 1
ATOM 908 C CA . VAL A 1 118 ? -10.224 -11.668 27.002 1.00 94.88 118 VAL A CA 1
ATOM 909 C C . VAL A 1 118 ? -9.340 -10.580 27.620 1.00 94.88 118 VAL A C 1
ATOM 911 O O . VAL A 1 118 ? -9.196 -10.491 28.839 1.00 94.88 118 VAL A O 1
ATOM 914 N N . LYS A 1 119 ? -8.783 -9.697 26.787 1.00 94.69 119 LYS A N 1
ATOM 915 C CA . LYS A 1 119 ? -7.906 -8.587 27.166 1.00 94.69 119 LYS A CA 1
ATOM 916 C C . LYS A 1 119 ? -8.665 -7.264 27.048 1.00 94.69 119 LYS A C 1
ATOM 918 O O . LYS A 1 119 ? -8.690 -6.631 25.996 1.00 94.69 119 LYS A O 1
ATOM 923 N N . LYS A 1 120 ? -9.229 -6.793 28.166 1.00 88.88 120 LYS A N 1
ATOM 924 C CA . LYS A 1 120 ? -10.068 -5.572 28.225 1.00 88.88 120 LYS A CA 1
ATOM 925 C C . LYS A 1 120 ? -9.405 -4.303 27.669 1.00 88.88 120 LYS A C 1
ATOM 927 O O . LYS A 1 120 ? -10.102 -3.408 27.202 1.00 88.88 120 LYS A O 1
ATOM 932 N N . ASN A 1 121 ? -8.074 -4.216 27.724 1.00 95.19 121 ASN A N 1
ATOM 933 C CA . ASN A 1 121 ? -7.320 -3.065 27.223 1.00 95.19 121 ASN A CA 1
ATOM 934 C C . ASN A 1 121 ? -6.924 -3.180 25.745 1.00 95.19 121 ASN A C 1
ATOM 936 O O . ASN A 1 121 ? -6.393 -2.212 25.213 1.00 95.19 121 ASN A O 1
ATOM 940 N N . SER A 1 122 ? -7.206 -4.302 25.073 1.00 96.44 122 SER A N 1
ATOM 941 C CA . SER A 1 122 ? -6.744 -4.575 23.704 1.00 96.44 122 SER A CA 1
ATOM 942 C C . SER A 1 122 ? -7.109 -3.455 22.720 1.00 96.44 122 SER A C 1
ATOM 944 O O . SER A 1 122 ? -6.237 -2.865 22.088 1.00 96.44 122 SER A O 1
ATOM 946 N N . MET A 1 123 ? -8.383 -3.046 22.695 1.00 97.31 123 MET A N 1
ATOM 947 C CA . MET A 1 123 ? -8.855 -1.945 21.840 1.00 97.31 123 MET A CA 1
ATOM 948 C C . MET A 1 123 ? -8.231 -0.588 22.205 1.00 97.31 123 MET A C 1
ATOM 950 O O . MET A 1 123 ? -7.984 0.241 21.334 1.00 97.31 123 MET A O 1
ATOM 954 N N . LYS A 1 124 ? -7.963 -0.342 23.497 1.00 97.75 124 LYS A N 1
ATOM 955 C CA . LYS A 1 124 ? -7.335 0.905 23.965 1.00 97.75 124 LYS A CA 1
ATOM 956 C C . LYS A 1 124 ? -5.868 0.973 23.539 1.00 97.75 124 LYS A C 1
ATOM 958 O O . LYS A 1 124 ? -5.411 2.028 23.107 1.00 97.75 124 LYS A O 1
ATOM 963 N N . GLU A 1 125 ? -5.142 -0.132 23.685 1.00 97.25 125 GLU A N 1
ATOM 964 C CA . GLU A 1 125 ? -3.749 -0.264 23.253 1.00 97.25 125 GLU A CA 1
ATOM 965 C C . GLU A 1 125 ? -3.640 -0.108 21.736 1.00 97.25 125 GLU A C 1
ATOM 967 O O . GLU A 1 125 ? -2.806 0.667 21.273 1.00 97.25 125 GLU A O 1
ATOM 972 N N . CYS A 1 126 ? -4.545 -0.735 20.977 1.00 97.38 126 CYS A N 1
ATOM 973 C CA . CYS A 1 126 ? -4.603 -0.582 19.527 1.00 97.38 126 CYS A CA 1
ATOM 974 C C . CYS A 1 126 ? -4.864 0.877 19.118 1.00 97.38 126 CYS A C 1
ATOM 976 O O . CYS A 1 126 ? -4.102 1.455 18.346 1.00 97.38 126 CYS A O 1
AT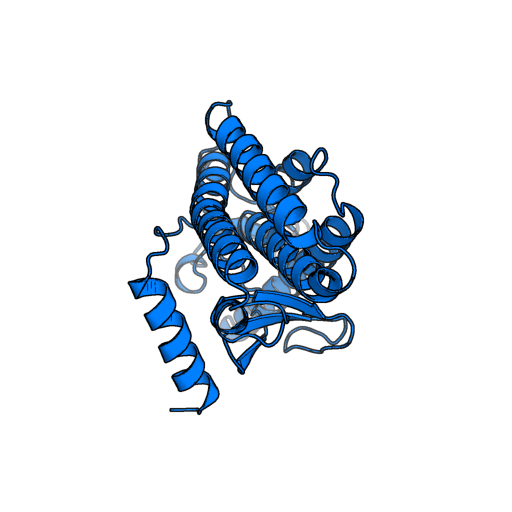OM 978 N N . ASN A 1 127 ? -5.843 1.542 19.742 1.00 98.06 127 ASN A N 1
ATOM 979 C CA . ASN A 1 127 ? -6.088 2.968 19.523 1.00 98.06 127 ASN A CA 1
ATOM 980 C C . ASN A 1 127 ? -4.877 3.854 19.866 1.00 98.06 127 ASN A C 1
ATOM 982 O O . ASN A 1 127 ? -4.565 4.794 19.136 1.00 98.06 127 ASN A O 1
ATOM 986 N N . SER A 1 128 ? -4.166 3.571 20.960 1.00 97.75 128 SER A N 1
ATOM 987 C CA . SER A 1 128 ? -2.941 4.305 21.306 1.00 97.75 128 SER A CA 1
ATOM 988 C C . SER A 1 128 ? -1.835 4.083 20.274 1.00 97.75 128 SER A C 1
ATOM 990 O O . SER A 1 128 ? -1.129 5.024 19.920 1.00 97.75 128 SER A O 1
ATOM 992 N N . ARG A 1 129 ? -1.702 2.851 19.776 1.00 96.31 129 ARG A N 1
ATOM 993 C CA . ARG A 1 129 ? -0.721 2.477 18.758 1.00 96.31 129 ARG A CA 1
ATOM 994 C C . ARG A 1 129 ? -0.964 3.218 17.447 1.00 96.31 129 ARG A C 1
ATOM 996 O O . ARG A 1 129 ? -0.031 3.832 16.948 1.00 96.31 129 ARG A O 1
ATOM 1003 N N . GLN A 1 130 ? -2.195 3.237 16.933 1.00 97.94 130 GLN A N 1
ATOM 1004 C CA . GLN A 1 130 ? -2.491 3.939 15.675 1.00 97.94 130 GLN A CA 1
ATOM 1005 C C . GLN A 1 130 ? -2.254 5.456 15.794 1.00 97.94 130 GLN A C 1
ATOM 1007 O O . GLN A 1 130 ? -1.752 6.088 14.870 1.00 97.94 130 GLN A O 1
ATOM 1012 N N . ASN A 1 131 ? -2.519 6.052 16.965 1.00 97.75 131 ASN A N 1
ATOM 1013 C CA . ASN A 1 131 ? -2.144 7.449 17.216 1.00 97.75 131 ASN A CA 1
ATOM 1014 C C . ASN A 1 131 ? -0.622 7.664 17.191 1.00 97.75 131 ASN A C 1
ATOM 1016 O O . ASN A 1 131 ? -0.162 8.680 16.673 1.00 97.75 131 ASN A O 1
ATOM 1020 N N . HIS A 1 132 ? 0.157 6.723 17.732 1.00 97.31 132 HIS A N 1
ATOM 1021 C CA . HIS A 1 132 ? 1.616 6.802 17.708 1.00 97.31 132 HIS A CA 1
ATOM 1022 C C . HIS A 1 132 ? 2.174 6.656 16.287 1.00 97.31 132 HIS A C 1
ATOM 1024 O O . HIS A 1 132 ? 2.996 7.474 15.885 1.00 97.31 132 HIS A O 1
ATOM 1030 N N . VAL A 1 133 ? 1.672 5.693 15.508 1.00 97.50 133 VAL A N 1
ATOM 1031 C CA . VAL A 1 133 ? 2.041 5.514 14.093 1.00 97.50 133 VAL A CA 1
ATOM 1032 C C . VAL A 1 133 ? 1.758 6.789 13.298 1.00 97.50 133 VAL A C 1
ATOM 1034 O O . VAL A 1 133 ? 2.636 7.275 12.586 1.00 97.50 133 VAL A O 1
ATOM 1037 N N . LEU A 1 134 ? 0.572 7.388 13.456 1.00 97.69 134 LEU A N 1
ATOM 1038 C CA . LEU A 1 134 ? 0.240 8.646 12.787 1.00 97.69 134 LEU A CA 1
ATOM 1039 C C . LEU A 1 134 ? 1.185 9.788 13.184 1.00 97.69 134 LEU A C 1
ATOM 1041 O O . LEU A 1 134 ? 1.604 10.555 12.317 1.00 97.69 134 LEU A O 1
ATOM 1045 N N . ALA A 1 135 ? 1.516 9.911 14.472 1.00 97.44 135 ALA A N 1
ATOM 1046 C CA . ALA A 1 135 ? 2.434 10.938 14.957 1.00 97.44 135 ALA A CA 1
ATOM 1047 C C . ALA A 1 135 ? 3.841 10.773 14.359 1.00 97.44 135 ALA A C 1
ATOM 1049 O O . ALA A 1 135 ? 4.411 11.752 13.874 1.00 97.44 135 ALA A O 1
ATOM 1050 N N . GLU A 1 136 ? 4.360 9.542 14.320 1.00 96.69 136 GLU A N 1
ATOM 1051 C CA . GLU A 1 136 ? 5.647 9.233 13.692 1.00 96.69 136 GLU A CA 1
ATOM 1052 C C . GLU A 1 136 ? 5.633 9.590 12.203 1.00 96.69 136 GLU A C 1
ATOM 1054 O O . GLU A 1 136 ? 6.473 10.370 11.755 1.00 96.69 136 GLU A O 1
ATOM 1059 N N . MET A 1 137 ? 4.644 9.115 11.441 1.00 96.50 137 MET A N 1
ATOM 1060 C CA . MET A 1 137 ? 4.557 9.410 10.005 1.00 96.50 137 MET A CA 1
ATOM 1061 C C . MET A 1 137 ? 4.389 10.903 9.716 1.00 96.50 137 MET A C 1
ATOM 1063 O O . MET A 1 137 ? 5.010 11.429 8.793 1.00 96.50 137 MET A O 1
ATOM 1067 N N . SER A 1 138 ? 3.609 11.612 10.535 1.00 96.44 138 SER A N 1
ATOM 1068 C CA . SER A 1 138 ? 3.452 13.066 10.415 1.00 96.44 138 SER A CA 1
ATOM 1069 C C . SER A 1 138 ? 4.769 13.801 10.673 1.00 96.44 138 SER A C 1
ATOM 1071 O O . SER A 1 138 ? 5.056 14.802 10.017 1.00 96.44 138 SER A O 1
ATOM 1073 N N . SER A 1 139 ? 5.605 13.297 11.589 1.00 97.25 139 SER A N 1
ATOM 1074 C CA . SER A 1 139 ? 6.933 13.866 11.843 1.00 97.25 139 SER A CA 1
ATOM 1075 C C . SER A 1 139 ? 7.857 13.746 10.625 1.00 97.25 139 SER A C 1
ATOM 1077 O O . SER A 1 139 ? 8.674 14.634 10.384 1.00 97.25 139 SER A O 1
ATOM 1079 N N . TRP A 1 140 ? 7.703 12.695 9.810 1.00 97.31 140 TRP A N 1
ATOM 1080 C CA . TRP A 1 140 ? 8.510 12.494 8.605 1.00 97.31 140 TRP A CA 1
ATOM 1081 C C . TRP A 1 140 ? 8.232 13.554 7.538 1.00 97.31 140 TRP A C 1
ATOM 1083 O O . TRP A 1 140 ? 9.150 13.936 6.817 1.00 97.31 140 TRP A O 1
ATOM 1093 N N . CYS A 1 141 ? 7.012 14.098 7.470 1.00 95.06 141 CYS A N 1
ATOM 1094 C CA . CYS A 1 141 ? 6.670 15.188 6.548 1.00 95.06 141 CYS A CA 1
ATOM 1095 C C . CYS A 1 141 ? 7.491 16.467 6.785 1.00 95.06 141 CYS A C 1
ATOM 1097 O O . CYS A 1 141 ? 7.675 17.259 5.854 1.00 95.06 141 CYS A O 1
ATOM 1099 N N . LEU A 1 142 ? 7.976 16.663 8.018 1.00 94.75 142 LEU A N 1
ATOM 1100 C CA . LEU A 1 142 ? 8.785 17.814 8.435 1.00 94.75 142 LEU A CA 1
ATOM 1101 C C . LEU A 1 142 ? 10.276 17.648 8.110 1.00 94.75 142 LEU A C 1
ATOM 1103 O O . LEU A 1 142 ? 11.043 18.599 8.250 1.00 94.75 142 LEU A O 1
ATOM 1107 N N . GLN A 1 143 ? 10.695 16.451 7.703 1.00 94.94 143 GLN A N 1
ATOM 1108 C CA . GLN A 1 143 ? 12.081 16.144 7.367 1.00 94.94 143 GLN A CA 1
ATOM 1109 C C . GLN A 1 143 ? 12.372 16.433 5.887 1.00 94.94 143 GLN A C 1
ATOM 1111 O O . GLN A 1 143 ? 11.466 16.643 5.070 1.00 94.94 143 GLN A O 1
ATOM 1116 N N . ASP A 1 144 ? 13.656 16.424 5.530 1.00 93.50 144 ASP A N 1
ATOM 1117 C CA . ASP A 1 144 ? 14.053 16.388 4.127 1.00 93.50 144 ASP A CA 1
ATOM 1118 C C . ASP A 1 144 ? 13.816 14.981 3.561 1.00 93.50 144 ASP A C 1
ATOM 1120 O O . ASP A 1 144 ? 14.348 13.990 4.061 1.00 93.50 144 ASP A O 1
ATOM 1124 N N . LEU A 1 145 ? 12.980 14.904 2.527 1.00 93.50 145 LEU A N 1
ATOM 1125 C CA . LEU A 1 145 ? 12.582 13.663 1.857 1.00 93.50 145 LEU A CA 1
ATOM 1126 C C . LEU A 1 145 ? 13.273 13.503 0.490 1.00 93.50 145 LEU A C 1
ATOM 1128 O O . LEU A 1 145 ? 13.037 12.519 -0.217 1.00 93.50 145 LEU A O 1
ATOM 1132 N N . GLY A 1 146 ? 14.127 14.458 0.105 1.00 92.00 146 GLY A N 1
ATOM 1133 C CA . GLY A 1 146 ? 14.841 14.455 -1.165 1.00 92.00 146 GLY A CA 1
ATOM 1134 C C . GLY A 1 146 ? 13.898 14.589 -2.361 1.00 92.00 146 GLY A C 1
ATOM 1135 O O . GLY A 1 146 ? 13.337 15.655 -2.622 1.00 92.00 146 GLY A O 1
ATOM 1136 N N . ALA A 1 147 ? 13.742 13.509 -3.128 1.00 92.00 147 ALA A N 1
ATOM 1137 C CA . ALA A 1 147 ? 12.948 13.505 -4.352 1.00 92.00 147 ALA A CA 1
ATOM 1138 C C . ALA A 1 147 ? 11.463 13.832 -4.098 1.00 92.00 147 ALA A C 1
ATOM 1140 O O . ALA A 1 147 ? 10.861 13.401 -3.113 1.00 92.00 147 ALA A O 1
ATOM 1141 N N . LYS A 1 148 ? 10.824 14.529 -5.050 1.00 92.50 148 LYS A N 1
ATOM 1142 C CA . LYS A 1 148 ? 9.385 14.857 -4.978 1.00 92.50 148 LYS A CA 1
ATOM 1143 C C . LYS A 1 148 ? 8.506 13.607 -4.860 1.00 92.50 148 LYS A C 1
ATOM 1145 O O . LYS A 1 148 ? 7.479 13.649 -4.190 1.00 92.50 148 LYS A O 1
ATOM 1150 N N . VAL A 1 149 ? 8.929 12.500 -5.476 1.00 93.25 149 VAL A N 1
ATOM 1151 C CA . VAL A 1 149 ? 8.248 11.199 -5.399 1.00 93.25 149 VAL A CA 1
ATOM 1152 C C . VAL A 1 149 ? 8.179 10.680 -3.958 1.00 93.25 149 VAL A C 1
ATOM 1154 O O . VAL A 1 149 ? 7.135 10.185 -3.541 1.00 93.25 149 VAL A O 1
ATOM 1157 N N . ASN A 1 150 ? 9.238 10.872 -3.165 1.00 94.44 150 ASN A N 1
ATOM 1158 C CA . ASN A 1 150 ? 9.269 10.454 -1.764 1.00 94.44 150 ASN A CA 1
ATOM 1159 C C . ASN A 1 150 ? 8.343 11.311 -0.909 1.00 94.44 150 ASN A C 1
ATOM 1161 O O . ASN A 1 150 ? 7.603 10.774 -0.090 1.00 94.44 150 ASN A O 1
ATOM 1165 N N . ARG A 1 151 ? 8.330 12.631 -1.130 1.00 94.94 151 ARG A N 1
ATOM 1166 C CA . ARG A 1 151 ? 7.383 13.525 -0.451 1.00 94.94 151 ARG A CA 1
ATOM 1167 C C . ARG A 1 151 ? 5.940 13.108 -0.723 1.00 94.94 151 ARG A C 1
ATOM 1169 O O . ARG A 1 151 ? 5.193 12.889 0.224 1.00 94.94 151 ARG A O 1
ATOM 1176 N N . LYS A 1 152 ? 5.605 12.886 -1.996 1.00 95.25 152 LYS A N 1
ATOM 1177 C CA . LYS A 1 152 ? 4.297 12.374 -2.415 1.00 95.25 152 LYS A CA 1
ATOM 1178 C C . LYS A 1 152 ? 3.960 11.039 -1.745 1.00 95.25 152 LYS A C 1
ATOM 1180 O O . LYS A 1 152 ? 2.853 10.875 -1.246 1.00 95.25 152 LYS A O 1
ATOM 1185 N N . LYS A 1 153 ? 4.913 10.100 -1.699 1.00 95.88 153 LYS A N 1
ATOM 1186 C CA . LYS A 1 153 ? 4.761 8.811 -1.008 1.00 95.88 153 LYS A CA 1
ATOM 1187 C C . LYS A 1 153 ? 4.373 9.025 0.458 1.00 95.88 153 LYS A C 1
ATOM 1189 O O . LYS A 1 153 ? 3.327 8.537 0.864 1.00 95.88 153 LYS A O 1
ATOM 1194 N N . ILE A 1 154 ? 5.157 9.784 1.228 1.00 97.00 154 ILE A N 1
ATOM 1195 C CA . ILE A 1 154 ? 4.892 10.014 2.660 1.00 97.00 154 ILE A CA 1
ATOM 1196 C C . ILE A 1 154 ? 3.561 10.744 2.888 1.00 97.00 154 ILE A C 1
ATOM 1198 O O . ILE A 1 154 ? 2.783 10.324 3.741 1.00 97.00 154 ILE A O 1
ATOM 1202 N N . GLU A 1 155 ? 3.266 11.793 2.119 1.00 96.00 155 GLU A N 1
ATOM 1203 C CA . GLU A 1 155 ? 2.003 12.536 2.235 1.00 96.00 155 GLU A CA 1
ATOM 1204 C C . GLU A 1 155 ? 0.793 11.629 1.979 1.00 96.00 155 GLU A C 1
ATOM 1206 O O . GLU A 1 155 ? -0.143 11.620 2.776 1.00 96.00 155 GLU A O 1
ATOM 1211 N N . THR A 1 156 ? 0.854 10.780 0.947 1.00 96.25 156 THR A N 1
ATOM 1212 C CA . THR A 1 156 ? -0.182 9.777 0.671 1.00 96.25 156 THR A CA 1
ATOM 1213 C C . THR A 1 156 ? -0.369 8.797 1.834 1.00 96.25 156 THR A C 1
ATOM 1215 O O . THR A 1 156 ? -1.511 8.493 2.192 1.00 96.25 156 THR A O 1
ATOM 1218 N N . LEU A 1 157 ? 0.719 8.306 2.443 1.00 97.19 157 LEU A N 1
ATOM 1219 C CA . LEU A 1 157 ? 0.636 7.414 3.608 1.00 97.19 157 LEU A CA 1
ATOM 1220 C C . LEU A 1 157 ? -0.064 8.100 4.781 1.00 97.19 157 LEU A C 1
ATOM 1222 O O . LEU A 1 157 ? -0.967 7.518 5.382 1.00 97.19 157 LEU A O 1
ATOM 1226 N N . VAL A 1 158 ? 0.310 9.349 5.072 1.00 97.38 158 VAL A N 1
ATOM 1227 C CA . VAL A 1 158 ? -0.308 10.142 6.139 1.00 97.38 158 VAL A CA 1
ATOM 1228 C C . VAL A 1 158 ? -1.793 10.355 5.856 1.00 97.38 158 VAL A C 1
ATOM 1230 O O . VAL A 1 158 ? -2.609 10.091 6.735 1.00 97.38 158 VAL A O 1
ATOM 1233 N N . THR A 1 159 ? -2.175 10.752 4.638 1.00 96.06 159 THR A N 1
ATOM 1234 C CA . THR A 1 159 ? -3.586 10.956 4.270 1.00 96.06 159 THR A CA 1
ATOM 1235 C C . THR A 1 159 ? -4.434 9.708 4.506 1.00 96.06 159 THR A C 1
ATOM 1237 O O . THR A 1 159 ? -5.504 9.802 5.109 1.00 96.06 159 THR A O 1
ATOM 1240 N N . VAL A 1 160 ? -3.968 8.535 4.067 1.00 96.62 160 VAL A N 1
ATOM 1241 C CA . VAL A 1 160 ? -4.717 7.283 4.261 1.00 96.62 160 VAL A CA 1
ATOM 1242 C C . VAL A 1 160 ? -4.754 6.889 5.737 1.00 96.62 160 VAL A C 1
ATOM 1244 O O . VAL A 1 160 ? -5.796 6.464 6.238 1.00 96.62 160 VAL A O 1
ATOM 1247 N N . HIS A 1 161 ? -3.650 7.069 6.460 1.00 97.44 161 HIS A N 1
ATOM 1248 C CA . HIS A 1 161 ? -3.586 6.660 7.855 1.00 97.44 161 HIS A CA 1
ATOM 1249 C C . HIS A 1 161 ? -4.363 7.575 8.810 1.00 97.44 161 HIS A C 1
ATOM 1251 O O . HIS A 1 161 ? -4.834 7.109 9.844 1.00 97.44 161 HIS A O 1
ATOM 1257 N N . VAL A 1 162 ? -4.570 8.853 8.464 1.00 97.56 162 VAL A N 1
ATOM 1258 C CA . VAL A 1 162 ? -5.498 9.731 9.200 1.00 97.56 162 VAL A CA 1
ATOM 1259 C C . VAL A 1 162 ? -6.892 9.105 9.240 1.00 97.56 162 VAL A C 1
ATOM 1261 O O . VAL A 1 162 ? -7.450 8.946 10.324 1.00 97.56 162 VAL A O 1
ATOM 1264 N N . HIS A 1 163 ? -7.411 8.666 8.089 1.00 96.88 163 HIS A N 1
ATOM 1265 C CA . HIS A 1 163 ? -8.701 7.979 8.020 1.00 96.88 163 HIS A CA 1
ATOM 1266 C C . HIS A 1 163 ? -8.700 6.680 8.842 1.00 96.88 163 HIS A C 1
ATOM 1268 O O . HIS A 1 163 ? -9.593 6.466 9.655 1.00 96.88 163 HIS A O 1
ATOM 1274 N N . GLN A 1 164 ? -7.671 5.838 8.704 1.00 97.69 164 GLN A N 1
ATOM 1275 C CA . GLN A 1 164 ? -7.552 4.597 9.482 1.00 97.69 164 GLN A CA 1
ATOM 1276 C C . GLN A 1 164 ? -7.539 4.834 10.999 1.00 97.69 164 GLN A C 1
ATOM 1278 O O . GLN A 1 164 ? -8.205 4.116 11.746 1.00 97.69 164 GLN A O 1
ATOM 1283 N N . ARG A 1 165 ? -6.816 5.859 11.465 1.00 97.69 165 ARG A N 1
ATOM 1284 C CA . ARG A 1 165 ? -6.783 6.267 12.874 1.00 97.69 165 ARG A CA 1
ATOM 1285 C C . ARG A 1 165 ? -8.155 6.749 13.331 1.00 97.69 165 ARG A C 1
ATOM 1287 O O . ARG A 1 165 ? -8.596 6.369 14.420 1.00 97.69 165 ARG A O 1
ATOM 1294 N N . ASP A 1 166 ? -8.822 7.580 12.535 1.00 97.81 166 ASP A N 1
ATOM 1295 C CA . ASP A 1 166 ? -10.165 8.086 12.840 1.00 97.81 166 ASP A CA 1
ATOM 1296 C C . ASP A 1 166 ? -11.162 6.923 12.974 1.00 97.81 166 ASP A C 1
ATOM 1298 O O . ASP A 1 166 ? -11.863 6.831 13.985 1.00 97.81 166 ASP A O 1
ATOM 1302 N N . THR A 1 167 ? -11.117 5.957 12.053 1.00 97.69 167 THR A N 1
ATOM 1303 C CA . THR A 1 167 ? -11.886 4.705 12.116 1.00 97.69 167 THR A CA 1
ATOM 1304 C C . THR A 1 167 ? -11.551 3.887 13.365 1.00 97.69 167 THR A C 1
ATOM 1306 O O . THR A 1 167 ? -12.450 3.416 14.063 1.00 97.69 167 THR A O 1
ATOM 1309 N N . THR A 1 168 ? -10.271 3.749 13.727 1.00 98.31 168 THR A N 1
ATOM 1310 C CA . THR A 1 168 ? -9.872 3.090 14.982 1.00 98.31 168 THR A CA 1
ATOM 1311 C C . THR A 1 168 ? -10.453 3.796 16.208 1.00 98.31 168 THR A C 1
ATOM 1313 O O . THR A 1 168 ? -10.926 3.135 17.136 1.00 98.31 168 THR A O 1
ATOM 1316 N N . THR A 1 169 ? -10.464 5.130 16.209 1.00 98.31 169 THR A N 1
ATOM 1317 C CA . THR A 1 169 ? -11.011 5.935 17.309 1.00 98.31 169 THR A CA 1
ATOM 1318 C C . THR A 1 169 ? -12.526 5.756 17.426 1.00 98.31 169 THR A C 1
ATOM 1320 O O . THR A 1 169 ? -13.039 5.582 18.536 1.00 98.31 169 THR A O 1
ATOM 1323 N N . GLU A 1 170 ? -13.242 5.739 16.298 1.00 97.94 170 GLU A N 1
ATOM 1324 C CA . GLU A 1 170 ? -14.679 5.451 16.240 1.00 97.94 170 GLU A CA 1
ATOM 1325 C C . GLU A 1 170 ? -14.986 4.053 16.793 1.00 97.94 170 GLU A C 1
ATOM 1327 O O . GLU A 1 170 ? -15.789 3.919 17.721 1.00 97.94 170 GLU A O 1
ATOM 1332 N N . LEU A 1 171 ? -14.289 3.022 16.301 1.00 97.94 171 LEU A N 1
ATOM 1333 C CA . LEU A 1 171 ? -14.456 1.636 16.751 1.00 97.94 171 LEU A CA 1
ATOM 1334 C C . LEU A 1 171 ? -14.167 1.483 18.246 1.00 97.94 171 LEU A C 1
ATOM 1336 O O . LEU A 1 171 ? -14.913 0.811 18.958 1.00 97.94 171 LEU A O 1
ATOM 1340 N N . PHE A 1 172 ? -13.132 2.150 18.761 1.00 98.12 172 PHE A N 1
ATOM 1341 C CA . PHE A 1 172 ? -12.859 2.171 20.196 1.00 98.12 172 PHE A CA 1
ATOM 1342 C C . PHE A 1 172 ? -13.995 2.840 20.990 1.00 98.12 172 PHE A C 1
ATOM 1344 O O . PHE A 1 172 ? -14.391 2.349 22.052 1.00 98.12 172 PHE A O 1
ATOM 1351 N N . GLY A 1 173 ? -14.563 3.934 20.476 1.00 97.94 173 GLY A N 1
ATOM 1352 C CA . GLY A 1 173 ? -15.737 4.589 21.051 1.00 97.94 173 GLY A CA 1
ATOM 1353 C C . GLY A 1 173 ? -16.967 3.676 21.098 1.00 97.94 173 GLY A C 1
ATOM 1354 O O . GLY A 1 173 ? -17.636 3.600 22.134 1.00 97.94 173 GLY A O 1
ATOM 1355 N N . LEU A 1 174 ? -17.238 2.944 20.016 1.00 97.69 174 LEU A N 1
ATOM 1356 C CA . LEU A 1 174 ? -18.324 1.964 19.928 1.00 97.69 174 LEU A CA 1
ATOM 1357 C C . LEU A 1 174 ? -18.097 0.768 20.859 1.00 97.69 174 LEU A C 1
ATOM 1359 O O . LEU A 1 174 ? -19.027 0.340 21.547 1.00 97.69 174 LEU A O 1
ATOM 1363 N N . PHE A 1 175 ? -16.857 0.291 20.971 1.00 97.06 175 PHE A N 1
ATOM 1364 C CA . PHE A 1 175 ? -16.476 -0.746 21.928 1.00 97.06 175 PHE A CA 1
ATOM 1365 C C . PHE A 1 175 ? -16.761 -0.329 23.373 1.00 97.06 175 PHE A C 1
ATOM 1367 O O . PHE A 1 175 ? -17.377 -1.077 24.134 1.00 97.06 175 PHE A O 1
ATOM 1374 N N . ARG A 1 176 ? -16.417 0.908 23.757 1.00 96.62 176 ARG A N 1
ATOM 1375 C CA . ARG A 1 176 ? -16.740 1.443 25.095 1.00 96.62 176 ARG A CA 1
ATOM 1376 C C . ARG A 1 176 ? -18.245 1.524 25.362 1.00 96.62 176 ARG A C 1
ATOM 1378 O O . ARG A 1 176 ? -18.663 1.407 26.511 1.00 96.62 176 ARG A O 1
ATOM 1385 N N . GLN A 1 177 ? -19.045 1.704 24.314 1.00 97.00 177 GLN A N 1
ATOM 1386 C CA . GLN A 1 177 ? -20.510 1.675 24.366 1.00 97.00 177 GLN A CA 1
ATOM 1387 C C . GLN A 1 177 ? -21.087 0.251 24.282 1.00 97.00 177 GLN A C 1
ATOM 1389 O O . GLN A 1 177 ? -22.306 0.102 24.282 1.00 97.00 177 GLN A O 1
ATOM 1394 N N . LYS A 1 178 ? -20.239 -0.788 24.220 1.00 94.50 178 LYS A N 1
ATOM 1395 C CA . LYS A 1 178 ? -20.607 -2.201 24.025 1.00 94.50 178 LYS A CA 1
ATOM 1396 C C . LYS A 1 178 ? -21.355 -2.481 22.712 1.00 94.50 178 LYS A C 1
ATOM 1398 O O . LYS A 1 178 ? -22.088 -3.460 22.633 1.00 94.50 178 LYS A O 1
ATOM 1403 N N . LYS A 1 179 ? -21.172 -1.630 21.698 1.00 95.62 179 LYS A N 1
ATOM 1404 C CA . LYS A 1 179 ? -21.792 -1.769 20.369 1.00 95.62 179 LYS A CA 1
ATOM 1405 C C . LYS A 1 179 ? -20.951 -2.584 19.387 1.00 95.62 179 LYS A C 1
ATOM 1407 O O . LYS A 1 179 ? -21.507 -3.123 18.447 1.00 95.62 179 LYS A O 1
ATOM 1412 N N . VAL A 1 180 ? -19.643 -2.661 19.628 1.00 96.06 180 VAL A N 1
ATOM 1413 C CA . VAL A 1 180 ? -18.685 -3.461 18.855 1.00 96.06 180 VAL A CA 1
ATOM 1414 C C . VAL A 1 180 ? -17.846 -4.264 19.841 1.00 96.06 180 VAL A C 1
ATOM 1416 O O . VAL A 1 180 ? -17.364 -3.705 20.824 1.00 96.06 180 VAL A O 1
ATOM 1419 N N . ASN A 1 181 ? -17.702 -5.566 19.639 1.00 94.31 181 ASN A N 1
ATOM 1420 C CA . ASN A 1 181 ? -16.834 -6.447 20.423 1.00 94.31 181 ASN A CA 1
ATOM 1421 C C . ASN A 1 181 ? -16.406 -7.717 19.664 1.00 94.31 181 ASN A C 1
ATOM 1423 O O . ASN A 1 181 ? -15.839 -8.623 20.277 1.00 94.31 181 ASN A O 1
ATOM 1427 N N . ASP A 1 182 ? -16.686 -7.799 18.368 1.00 94.81 182 ASP A N 1
ATOM 1428 C CA . ASP A 1 182 ? -16.402 -8.958 17.539 1.00 94.81 182 ASP A CA 1
ATOM 1429 C C . ASP A 1 182 ? -15.839 -8.531 16.172 1.00 94.81 182 ASP A C 1
ATOM 1431 O O . ASP A 1 182 ? -16.287 -7.531 15.604 1.00 94.81 182 ASP A O 1
ATOM 1435 N N . PRO A 1 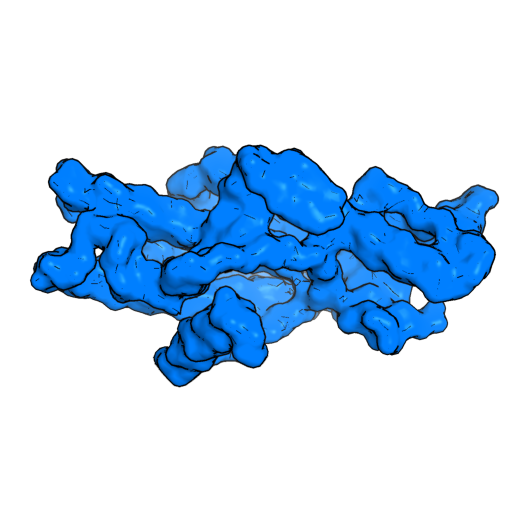183 ? -14.862 -9.258 15.603 1.00 95.56 183 PRO A N 1
ATOM 1436 C CA . PRO A 1 183 ? -14.397 -9.003 14.241 1.00 95.56 183 PRO A CA 1
ATOM 1437 C C . PRO A 1 183 ? -15.469 -9.210 13.154 1.00 95.56 183 PRO A C 1
ATOM 1439 O O . PRO A 1 183 ? -15.243 -8.819 12.008 1.00 95.56 183 PRO A O 1
ATOM 1442 N N . THR A 1 184 ? -16.626 -9.800 13.466 1.00 96.06 184 THR A N 1
ATOM 1443 C CA . THR A 1 184 ? -17.762 -9.872 12.533 1.00 96.06 184 THR A CA 1
ATOM 1444 C C . THR A 1 184 ? -18.749 -8.711 12.679 1.00 96.06 184 THR A C 1
ATOM 1446 O O . THR A 1 184 ? -19.792 -8.711 12.028 1.00 96.06 184 THR A O 1
ATOM 1449 N N . ASP A 1 185 ? -18.483 -7.725 13.541 1.00 96.81 185 ASP A N 1
ATOM 1450 C CA . ASP A 1 185 ? -19.369 -6.569 13.679 1.00 96.81 185 ASP A CA 1
ATOM 1451 C C . ASP A 1 185 ? -19.340 -5.696 12.421 1.00 96.81 185 ASP A C 1
ATOM 1453 O O . ASP A 1 185 ? -18.279 -5.357 11.887 1.00 96.81 185 ASP A O 1
ATOM 1457 N N . PHE A 1 186 ? -20.523 -5.268 11.972 1.00 95.81 186 PHE A N 1
ATOM 1458 C CA . PHE A 1 186 ? -20.678 -4.513 10.727 1.00 95.81 186 PHE A CA 1
ATOM 1459 C C . PHE A 1 186 ? -19.846 -3.223 10.692 1.00 95.81 186 PHE A C 1
ATOM 1461 O O . PHE A 1 186 ? -19.298 -2.882 9.649 1.00 95.81 186 PHE A O 1
ATOM 1468 N N . ASP A 1 187 ? -19.694 -2.521 11.820 1.00 96.38 187 ASP A N 1
ATOM 1469 C CA . ASP A 1 187 ? -18.889 -1.295 11.883 1.00 96.38 187 ASP A CA 1
ATOM 1470 C C . ASP A 1 187 ? -17.413 -1.512 11.527 1.00 96.38 187 ASP A C 1
ATOM 1472 O O . ASP A 1 187 ? -16.775 -0.600 10.992 1.00 96.38 187 ASP A O 1
ATOM 1476 N N . TRP A 1 188 ? -16.888 -2.716 11.781 1.00 97.56 188 TRP A N 1
ATOM 1477 C CA . TRP A 1 188 ? -15.574 -3.139 11.308 1.00 97.56 188 TRP A CA 1
ATOM 1478 C C . TRP A 1 188 ? -15.644 -3.718 9.895 1.00 97.56 188 TRP A C 1
ATOM 1480 O O . TRP A 1 188 ? -14.846 -3.339 9.039 1.00 97.56 188 TRP A O 1
ATOM 1490 N N . MET A 1 189 ? -16.615 -4.594 9.619 1.00 97.06 189 MET A N 1
ATOM 1491 C CA . MET A 1 189 ? -16.719 -5.255 8.315 1.00 97.06 189 MET A CA 1
ATOM 1492 C C . MET A 1 189 ? -16.942 -4.281 7.158 1.00 97.06 189 MET A C 1
ATOM 1494 O O . MET A 1 189 ? -16.472 -4.546 6.058 1.00 97.06 189 MET A O 1
ATOM 1498 N N . LYS A 1 190 ? -17.616 -3.150 7.393 1.00 95.00 190 LYS A N 1
ATOM 1499 C CA . LYS A 1 190 ? -17.876 -2.121 6.376 1.00 95.00 190 LYS A CA 1
ATOM 1500 C C . LYS A 1 190 ? -16.611 -1.408 5.879 1.00 95.00 190 LYS A C 1
ATOM 1502 O O . LYS A 1 190 ? -16.665 -0.744 4.851 1.00 95.00 190 LYS A O 1
ATOM 1507 N N . GLN A 1 191 ? -15.500 -1.518 6.607 1.00 97.06 191 GLN A N 1
ATOM 1508 C CA . GLN A 1 191 ? -14.227 -0.894 6.248 1.00 97.06 191 GLN A CA 1
ATOM 1509 C C . GLN A 1 191 ? -13.490 -1.721 5.190 1.00 97.06 191 GLN A C 1
ATOM 1511 O O . GLN A 1 191 ? -13.640 -2.942 5.131 1.00 97.06 191 GLN A O 1
ATOM 1516 N N . ALA A 1 192 ? -12.640 -1.068 4.395 1.00 96.25 192 ALA A N 1
ATOM 1517 C CA . ALA A 1 192 ? -11.713 -1.764 3.508 1.00 96.25 192 ALA A CA 1
ATOM 1518 C C . ALA A 1 192 ? -10.558 -2.370 4.312 1.00 96.25 192 ALA A C 1
ATOM 1520 O O . ALA A 1 192 ? -9.754 -1.656 4.915 1.00 96.25 192 ALA A O 1
ATOM 1521 N N . ARG A 1 193 ? -10.488 -3.699 4.318 1.00 97.88 193 ARG A N 1
ATOM 1522 C CA . ARG A 1 193 ? -9.546 -4.491 5.112 1.00 97.88 193 ARG A CA 1
ATOM 1523 C C . ARG A 1 193 ? -8.608 -5.237 4.181 1.00 97.88 193 ARG A C 1
ATOM 1525 O O . ARG A 1 193 ? -9.045 -5.791 3.179 1.00 97.88 193 ARG A O 1
ATOM 1532 N N . PHE A 1 194 ? -7.324 -5.248 4.507 1.00 98.00 194 PHE A N 1
ATOM 1533 C CA . PHE A 1 194 ? -6.286 -5.817 3.654 1.00 98.00 194 PHE A CA 1
ATOM 1534 C C . PHE A 1 194 ? -5.640 -6.992 4.371 1.00 98.00 194 PHE A C 1
ATOM 1536 O O . PHE A 1 194 ? -5.143 -6.847 5.487 1.00 98.00 194 PHE A O 1
ATOM 1543 N N . TYR A 1 195 ? -5.627 -8.149 3.719 1.00 97.44 195 TYR A N 1
ATOM 1544 C CA . TYR A 1 195 ? -5.072 -9.381 4.261 1.00 97.44 195 TYR A CA 1
ATOM 1545 C C . TYR A 1 195 ? -4.069 -9.971 3.285 1.00 97.44 195 TYR A C 1
ATOM 1547 O O . TYR A 1 195 ? -4.337 -10.035 2.091 1.00 97.44 195 TYR A O 1
ATOM 1555 N N . TRP A 1 196 ? -2.944 -10.469 3.788 1.00 96.69 196 TRP A N 1
ATOM 1556 C CA . TRP A 1 196 ? -2.118 -11.408 3.038 1.00 96.69 196 TRP A CA 1
ATOM 1557 C C . TRP A 1 196 ? -2.523 -12.831 3.428 1.00 96.69 196 TRP A C 1
ATOM 1559 O O . TRP A 1 196 ? -2.436 -13.203 4.599 1.00 96.69 196 TRP A O 1
ATOM 1569 N N . ARG A 1 197 ? -2.993 -13.627 2.465 1.00 95.25 197 ARG A N 1
ATOM 1570 C CA . ARG A 1 197 ? -3.445 -15.005 2.683 1.00 95.25 197 ARG A CA 1
ATOM 1571 C C . ARG A 1 197 ? -2.495 -15.977 1.992 1.00 95.25 197 ARG A C 1
ATOM 1573 O O . ARG A 1 197 ? -2.538 -16.123 0.778 1.00 95.25 197 ARG A O 1
ATOM 1580 N N . ASN A 1 198 ? -1.681 -16.683 2.779 1.00 91.44 198 ASN A N 1
ATOM 1581 C CA . ASN A 1 198 ? -0.665 -17.623 2.276 1.00 91.44 198 ASN A CA 1
ATOM 1582 C C . ASN A 1 198 ? -1.236 -18.790 1.451 1.00 91.44 198 ASN A C 1
ATOM 1584 O O . ASN A 1 198 ? -0.549 -19.307 0.584 1.00 91.44 198 ASN A O 1
ATOM 1588 N N . ASN A 1 199 ? -2.474 -19.208 1.728 1.00 89.12 199 ASN A N 1
ATOM 1589 C CA . ASN A 1 199 ? -3.096 -20.383 1.103 1.00 89.12 199 ASN A CA 1
ATOM 1590 C C . ASN A 1 199 ? -4.116 -20.012 0.013 1.00 89.12 199 ASN A C 1
ATOM 1592 O O . ASN A 1 199 ? -4.955 -20.837 -0.341 1.00 89.12 199 ASN A O 1
ATOM 1596 N N . GLN A 1 200 ? -4.110 -18.762 -0.453 1.00 89.56 200 GLN A N 1
ATOM 1597 C CA . GLN A 1 200 ? -5.010 -18.293 -1.501 1.00 89.56 200 GLN A CA 1
ATOM 1598 C C . GLN A 1 200 ? -4.223 -18.082 -2.791 1.00 89.56 200 GLN A C 1
ATOM 1600 O O . GLN A 1 200 ? -3.173 -17.449 -2.772 1.00 89.56 200 GLN A O 1
ATOM 1605 N N . SER A 1 201 ? -4.738 -18.602 -3.901 1.00 88.88 201 SER A N 1
ATOM 1606 C CA . SER A 1 201 ? -4.219 -18.301 -5.230 1.00 88.88 201 SER A CA 1
ATOM 1607 C C . SER A 1 201 ? -4.871 -17.041 -5.796 1.00 88.88 201 SER A C 1
ATOM 1609 O O . SER A 1 201 ? -5.995 -16.671 -5.443 1.00 88.88 201 SER A O 1
ATOM 1611 N N . ASP A 1 202 ? -4.154 -16.385 -6.698 1.00 89.38 202 ASP A N 1
ATOM 1612 C CA . ASP A 1 202 ? -4.684 -15.331 -7.554 1.00 89.38 202 ASP A CA 1
ATOM 1613 C C . ASP A 1 202 ? -4.248 -15.576 -9.006 1.00 89.38 202 ASP A C 1
ATOM 1615 O O . ASP A 1 202 ? -3.672 -16.611 -9.341 1.00 89.38 202 ASP A O 1
ATOM 1619 N N . GLU A 1 203 ? -4.556 -14.627 -9.885 1.00 86.31 203 GLU A N 1
ATOM 1620 C CA . GLU A 1 203 ? -4.275 -14.716 -11.320 1.00 86.31 203 GLU A CA 1
ATOM 1621 C C . GLU A 1 203 ? -2.773 -14.690 -11.654 1.00 86.31 203 GLU A C 1
ATOM 1623 O O . GLU A 1 203 ? -2.386 -15.064 -12.761 1.00 86.31 203 GLU A O 1
ATOM 1628 N N . CYS A 1 204 ? -1.920 -14.262 -10.717 1.00 86.44 204 CYS A N 1
ATOM 1629 C CA . CYS A 1 204 ? -0.476 -14.179 -10.920 1.00 86.44 204 CYS A CA 1
ATOM 1630 C C . CYS A 1 204 ? 0.236 -15.480 -10.529 1.00 86.44 204 CYS A C 1
ATOM 1632 O O . CYS A 1 204 ? 1.111 -15.940 -11.265 1.00 86.44 204 CYS A O 1
ATOM 1634 N N . SER A 1 205 ? -0.102 -16.060 -9.371 1.00 84.88 205 SER A N 1
ATOM 1635 C CA . SER A 1 205 ? 0.525 -17.294 -8.862 1.00 84.88 205 SER A CA 1
ATOM 1636 C C . SER A 1 205 ? -0.229 -17.908 -7.673 1.00 84.88 205 SER A C 1
ATOM 1638 O O . SER A 1 205 ? -1.147 -17.315 -7.105 1.00 84.88 205 SER A O 1
ATOM 1640 N N . GLU A 1 206 ? 0.192 -19.105 -7.260 1.00 87.12 206 GLU A N 1
ATOM 1641 C CA . GLU A 1 206 ? -0.421 -19.876 -6.166 1.00 87.12 206 GLU A CA 1
ATOM 1642 C C . GLU A 1 206 ? 0.235 -19.652 -4.785 1.00 87.12 206 GLU A C 1
ATOM 1644 O O . GLU A 1 206 ? -0.229 -20.200 -3.790 1.00 87.12 206 GLU A O 1
ATOM 1649 N N . ASP A 1 207 ? 1.300 -18.847 -4.687 1.00 86.31 207 ASP A N 1
ATOM 1650 C CA . ASP A 1 207 ? 2.126 -18.652 -3.479 1.00 86.31 207 ASP A CA 1
ATOM 1651 C C . ASP A 1 207 ? 1.573 -17.612 -2.481 1.00 86.31 207 ASP A C 1
ATOM 1653 O O . ASP A 1 207 ? 2.321 -16.900 -1.803 1.00 86.31 207 ASP A O 1
ATOM 1657 N N . GLY A 1 208 ? 0.248 -17.549 -2.368 1.00 92.38 208 GLY A N 1
ATOM 1658 C CA . GLY A 1 208 ? -0.474 -16.593 -1.538 1.00 92.38 208 GLY A CA 1
ATOM 1659 C C . GLY A 1 208 ? -0.983 -15.384 -2.319 1.00 92.38 208 GLY A C 1
ATOM 1660 O O . GLY A 1 208 ? -0.545 -15.114 -3.437 1.00 92.38 208 GLY A O 1
ATOM 1661 N N . ALA A 1 209 ? -1.922 -14.651 -1.721 1.00 95.62 209 ALA A N 1
ATOM 1662 C CA . ALA A 1 209 ? -2.536 -13.485 -2.344 1.00 95.62 209 ALA A CA 1
ATOM 1663 C C . ALA A 1 209 ? -2.894 -12.397 -1.325 1.00 95.62 209 ALA A C 1
ATOM 1665 O O . ALA A 1 209 ? -3.317 -12.679 -0.198 1.00 95.62 209 ALA A O 1
ATOM 1666 N N . THR A 1 210 ? -2.786 -11.136 -1.745 1.00 97.19 210 THR A N 1
ATOM 1667 C CA . THR A 1 210 ? -3.407 -10.009 -1.056 1.00 97.19 210 THR A CA 1
ATOM 1668 C C . THR A 1 210 ? -4.896 -9.969 -1.377 1.00 97.19 210 THR A C 1
ATOM 1670 O O . THR A 1 210 ? -5.295 -9.803 -2.530 1.00 97.19 210 THR A O 1
ATOM 1673 N N . VAL A 1 211 ? -5.712 -10.045 -0.332 1.00 96.69 211 VAL A N 1
ATOM 1674 C CA . VAL A 1 211 ? -7.165 -9.908 -0.396 1.00 96.69 211 VAL A CA 1
ATOM 1675 C C . VAL A 1 211 ? -7.583 -8.577 0.197 1.00 96.69 211 VAL A C 1
ATOM 1677 O O . VAL A 1 211 ? -7.218 -8.244 1.326 1.00 96.69 211 VAL A O 1
ATOM 1680 N N . VAL A 1 212 ? -8.379 -7.837 -0.566 1.00 96.94 212 VAL A N 1
ATOM 1681 C CA . VAL A 1 212 ? -9.084 -6.643 -0.112 1.00 96.94 212 VAL A CA 1
ATOM 1682 C C . VAL A 1 212 ? -10.514 -7.052 0.214 1.00 96.94 212 VAL A C 1
ATOM 1684 O O . VAL A 1 212 ? -11.270 -7.412 -0.681 1.00 96.94 212 VAL A O 1
ATOM 1687 N N . ALA A 1 213 ? -10.880 -7.015 1.489 1.00 96.75 213 ALA A N 1
ATOM 1688 C CA . ALA A 1 213 ? -12.210 -7.367 1.962 1.00 96.75 213 ALA A CA 1
ATOM 1689 C C . ALA A 1 213 ? -13.005 -6.104 2.303 1.00 96.75 213 ALA A C 1
ATOM 1691 O O . ALA A 1 213 ? -12.559 -5.284 3.111 1.00 96.75 213 ALA A O 1
ATOM 1692 N N . ILE A 1 214 ? -14.200 -5.971 1.734 1.00 96.69 214 ILE A N 1
ATOM 1693 C CA . ILE A 1 214 ? -15.172 -4.927 2.074 1.00 96.69 214 ILE A CA 1
ATOM 1694 C C . ILE A 1 214 ? -16.500 -5.625 2.321 1.00 96.69 214 ILE A C 1
ATOM 1696 O O . ILE A 1 214 ? -17.012 -6.324 1.450 1.00 96.69 214 ILE A O 1
ATOM 1700 N N . THR A 1 215 ? -17.081 -5.424 3.501 1.00 94.75 215 THR A N 1
ATOM 1701 C CA . THR A 1 215 ? -18.287 -6.136 3.945 1.00 94.75 215 THR A CA 1
ATOM 1702 C C . THR A 1 215 ? -18.0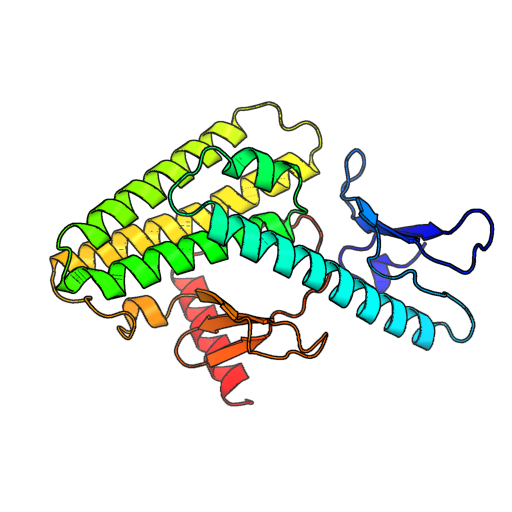97 -7.655 3.855 1.00 94.75 215 THR A C 1
ATOM 1704 O O . THR A 1 215 ? -17.236 -8.199 4.551 1.00 94.75 215 THR A O 1
ATOM 1707 N N . ASP A 1 216 ? -18.886 -8.321 3.023 1.00 90.88 216 ASP A N 1
ATOM 1708 C CA . ASP A 1 216 ? -18.904 -9.756 2.748 1.00 90.88 216 ASP A CA 1
ATOM 1709 C C . ASP A 1 216 ? -18.187 -10.144 1.443 1.00 90.88 216 ASP A C 1
ATOM 1711 O O . ASP A 1 216 ? -18.127 -11.326 1.111 1.00 90.88 216 ASP A O 1
ATOM 1715 N N . TYR A 1 217 ? -17.604 -9.175 0.729 1.00 94.38 217 TYR A N 1
ATOM 1716 C CA . TYR A 1 217 ? -16.924 -9.399 -0.543 1.00 94.38 217 TYR A CA 1
ATOM 1717 C C . TYR A 1 217 ? -15.407 -9.305 -0.406 1.00 94.38 217 TYR A C 1
ATOM 1719 O O . TYR A 1 217 ? -14.868 -8.332 0.127 1.00 94.38 217 TYR A O 1
ATOM 1727 N N . ASP A 1 218 ? -14.736 -10.312 -0.960 1.00 94.56 218 ASP A N 1
ATOM 1728 C CA . ASP A 1 218 ? -13.286 -10.414 -1.055 1.00 94.56 218 ASP A CA 1
ATOM 1729 C C . ASP A 1 218 ? -12.850 -10.186 -2.509 1.00 94.56 218 ASP A C 1
ATOM 1731 O O . ASP A 1 218 ? -13.347 -10.836 -3.429 1.00 94.56 218 ASP A O 1
ATOM 1735 N N . PHE A 1 219 ? -11.881 -9.294 -2.712 1.00 94.50 219 PHE A N 1
ATOM 1736 C CA . PHE A 1 219 ? -11.291 -8.995 -4.015 1.00 94.50 219 PHE A CA 1
ATOM 1737 C C . PHE A 1 219 ? -9.798 -9.315 -4.008 1.00 94.50 219 PHE A C 1
ATOM 1739 O O . PHE A 1 219 ? -9.076 -8.927 -3.086 1.00 94.50 219 PHE A O 1
ATOM 1746 N N . ASN A 1 220 ? -9.315 -9.974 -5.060 1.00 95.25 220 ASN A N 1
ATOM 1747 C CA . ASN A 1 220 ? -7.882 -10.168 -5.258 1.00 95.25 220 ASN A CA 1
ATOM 1748 C C . ASN A 1 220 ? -7.236 -8.845 -5.686 1.00 95.25 220 ASN A C 1
ATOM 1750 O O . ASN A 1 220 ? -7.689 -8.191 -6.632 1.00 95.25 220 ASN A O 1
ATOM 1754 N N . TYR A 1 221 ? -6.159 -8.460 -5.004 1.00 95.69 221 TYR A N 1
ATOM 1755 C CA . TYR A 1 221 ? -5.324 -7.349 -5.443 1.00 95.69 221 TYR A CA 1
ATOM 1756 C C . TYR A 1 221 ? -4.685 -7.680 -6.801 1.00 95.69 221 TYR A C 1
ATOM 1758 O O . TYR A 1 221 ? -4.304 -8.817 -7.045 1.00 95.69 221 TYR A O 1
ATOM 1766 N N . GLN A 1 222 ? -4.582 -6.693 -7.692 1.00 94.81 222 GLN A N 1
ATOM 1767 C CA . GLN A 1 222 ? -4.228 -6.921 -9.105 1.00 94.81 222 GLN A CA 1
ATOM 1768 C C . GLN A 1 222 ? -2.733 -6.739 -9.419 1.00 94.81 222 GLN A C 1
ATOM 1770 O O . GLN A 1 222 ? -2.294 -7.014 -10.532 1.00 94.81 222 GLN A O 1
ATOM 1775 N N . TYR A 1 223 ? -1.956 -6.248 -8.449 1.00 95.56 223 TYR A N 1
ATOM 1776 C CA . TYR A 1 223 ? -0.497 -6.065 -8.513 1.00 95.56 223 TYR A CA 1
ATOM 1777 C C . TYR A 1 223 ? 0.027 -5.262 -9.714 1.00 95.56 223 TYR A C 1
ATOM 1779 O O . TYR A 1 223 ? 1.208 -5.333 -10.037 1.00 95.56 223 TYR A O 1
ATOM 1787 N N . GLU A 1 224 ? -0.803 -4.458 -10.374 1.00 94.12 224 GLU A N 1
ATOM 1788 C CA . GLU A 1 224 ? -0.306 -3.555 -11.407 1.00 94.12 224 GLU A CA 1
ATOM 1789 C C . GLU A 1 224 ? 0.590 -2.473 -10.783 1.00 94.12 224 GLU A C 1
ATOM 1791 O O . GLU A 1 224 ? 0.317 -1.949 -9.695 1.00 94.12 224 GLU A O 1
ATOM 1796 N N . TYR A 1 225 ? 1.680 -2.125 -11.468 1.00 94.81 225 TYR A N 1
ATOM 1797 C CA . TYR A 1 225 ? 2.554 -1.053 -11.021 1.00 94.81 225 TYR A CA 1
ATOM 1798 C C . TYR A 1 225 ? 1.898 0.311 -11.277 1.00 94.81 225 TYR A C 1
ATOM 1800 O O . TYR A 1 225 ? 1.800 0.776 -12.409 1.00 94.81 225 TYR A O 1
ATOM 1808 N N . LEU A 1 226 ? 1.469 0.970 -10.197 1.00 91.69 226 LEU A N 1
ATOM 1809 C CA . LEU A 1 226 ? 0.768 2.260 -10.249 1.00 91.69 226 LEU A CA 1
ATOM 1810 C C . LEU A 1 226 ? 1.653 3.470 -9.920 1.00 91.69 226 LEU A C 1
ATOM 1812 O O . LEU A 1 226 ? 1.178 4.604 -9.990 1.00 91.69 226 LEU A O 1
ATOM 1816 N N . GLY A 1 227 ? 2.917 3.252 -9.554 1.00 91.25 227 GLY A N 1
ATOM 1817 C CA . GLY A 1 227 ? 3.828 4.310 -9.126 1.00 91.25 227 GLY A CA 1
ATOM 1818 C C . GLY A 1 227 ? 3.352 5.094 -7.895 1.00 91.25 227 GLY A C 1
ATOM 1819 O O . GLY A 1 227 ? 2.411 4.716 -7.188 1.00 91.25 227 GLY A O 1
ATOM 1820 N N . ALA A 1 228 ? 4.004 6.227 -7.630 1.00 91.19 228 ALA A N 1
ATOM 1821 C CA . ALA A 1 228 ? 3.620 7.124 -6.545 1.00 91.19 228 ALA A CA 1
ATOM 1822 C C . ALA A 1 228 ? 2.437 8.016 -6.948 1.00 91.19 228 ALA A C 1
ATOM 1824 O O . ALA A 1 228 ? 2.604 9.059 -7.590 1.00 91.19 228 ALA A O 1
ATOM 1825 N N . LYS A 1 229 ? 1.233 7.621 -6.524 1.00 89.88 229 LYS A N 1
ATOM 1826 C CA . LYS A 1 229 ? 0.003 8.402 -6.708 1.00 89.88 229 LYS A CA 1
ATOM 1827 C C . LYS A 1 229 ? -0.422 9.117 -5.434 1.00 89.88 229 LYS A C 1
ATOM 1829 O O . LYS A 1 229 ? -0.279 8.597 -4.328 1.00 89.88 229 LYS A O 1
ATOM 1834 N N . GLU A 1 230 ? -0.979 10.308 -5.616 1.00 89.19 230 GLU A N 1
ATOM 1835 C CA . GLU A 1 230 ? -1.669 11.030 -4.549 1.00 89.19 230 GLU A CA 1
ATOM 1836 C C . GLU A 1 230 ? -3.016 10.362 -4.275 1.00 89.19 230 GLU A C 1
ATOM 1838 O O . GLU A 1 230 ? -3.669 9.838 -5.184 1.00 89.19 230 GLU A O 1
ATOM 1843 N N . ARG A 1 231 ? -3.431 10.359 -3.009 1.00 90.75 231 ARG A N 1
ATOM 1844 C CA . ARG A 1 231 ? -4.756 9.890 -2.605 1.00 90.75 231 ARG A CA 1
ATOM 1845 C C . ARG A 1 231 ? -5.572 11.072 -2.119 1.00 90.75 231 ARG A C 1
ATOM 1847 O O . ARG A 1 231 ? -5.084 11.913 -1.372 1.00 90.75 231 ARG A O 1
ATOM 1854 N N . LEU A 1 232 ? -6.828 11.115 -2.547 1.00 91.00 232 LEU A N 1
ATOM 1855 C CA . LEU A 1 232 ? -7.793 12.056 -2.000 1.00 91.00 232 LEU A CA 1
ATOM 1856 C C . LEU A 1 232 ? -8.124 11.669 -0.558 1.00 91.00 232 LEU A C 1
ATOM 1858 O O . LEU A 1 232 ? -8.086 10.492 -0.191 1.00 91.00 232 LEU A O 1
ATOM 1862 N N . VAL A 1 233 ? -8.480 12.671 0.242 1.00 91.19 233 VAL A N 1
ATOM 1863 C CA . VAL A 1 233 ? -8.951 12.461 1.612 1.00 91.19 233 VAL A CA 1
ATOM 1864 C C . VAL A 1 233 ? -10.194 11.572 1.589 1.00 91.19 233 VAL A C 1
ATOM 1866 O O . VAL A 1 233 ? -11.133 11.810 0.825 1.00 91.19 233 VAL A O 1
ATOM 1869 N N . ILE A 1 234 ? -10.196 10.544 2.435 1.00 91.94 234 ILE A N 1
ATOM 1870 C CA . ILE A 1 234 ? -11.318 9.618 2.569 1.00 91.94 234 ILE A CA 1
ATOM 1871 C C . ILE A 1 234 ? -12.349 10.255 3.501 1.00 91.94 234 ILE A C 1
ATOM 1873 O O . ILE A 1 234 ? -12.031 10.661 4.617 1.00 91.94 234 ILE A O 1
ATOM 1877 N N . THR A 1 235 ? -13.584 10.373 3.020 1.00 91.56 235 THR A N 1
ATOM 1878 C CA . THR A 1 235 ? -14.706 10.959 3.762 1.00 91.56 235 THR A CA 1
ATOM 1879 C C . THR A 1 235 ? -15.786 9.904 4.005 1.00 91.56 235 THR A C 1
ATOM 1881 O O . THR A 1 235 ? -15.837 8.921 3.264 1.00 91.56 235 THR A O 1
ATOM 1884 N N . PRO A 1 236 ? -16.739 10.137 4.929 1.00 89.19 236 PRO A N 1
ATOM 1885 C CA . PRO A 1 236 ? -17.873 9.228 5.116 1.00 89.19 236 PRO A CA 1
ATOM 1886 C C . PRO A 1 236 ? -18.712 8.997 3.848 1.00 89.19 236 PRO A C 1
ATOM 1888 O O . PRO A 1 236 ? -19.408 7.989 3.738 1.00 89.19 236 PRO A O 1
ATOM 1891 N N . LEU A 1 237 ? -18.690 9.935 2.890 1.00 91.19 237 LEU A N 1
ATOM 1892 C CA . LEU A 1 237 ? -19.330 9.741 1.589 1.00 91.19 237 LEU A CA 1
ATOM 1893 C C . LEU A 1 237 ? -18.531 8.755 0.728 1.00 91.19 237 LEU A C 1
ATOM 1895 O O . LEU A 1 237 ? -19.121 7.859 0.133 1.00 91.19 237 LEU A O 1
ATOM 1899 N N . THR A 1 238 ? -17.203 8.886 0.708 1.00 92.31 238 THR A N 1
ATOM 1900 C CA . THR A 1 238 ? -16.300 7.969 0.002 1.00 92.31 238 THR A CA 1
ATOM 1901 C C . THR A 1 238 ? -16.431 6.536 0.527 1.00 92.31 238 THR A C 1
ATOM 1903 O O . THR A 1 238 ? -16.516 5.613 -0.279 1.00 92.31 238 THR A O 1
ATOM 1906 N N . ASP A 1 239 ? -16.547 6.342 1.845 1.00 91.19 239 ASP A N 1
ATOM 1907 C CA . ASP A 1 239 ? -16.744 5.009 2.439 1.00 91.19 239 ASP A CA 1
ATOM 1908 C C . ASP A 1 239 ? -18.050 4.356 1.971 1.00 91.19 239 ASP A C 1
ATOM 1910 O O . ASP A 1 239 ? -18.073 3.189 1.581 1.00 91.19 239 ASP A O 1
ATOM 1914 N N . LYS A 1 240 ? -19.147 5.123 1.932 1.00 93.12 240 LYS A N 1
ATOM 1915 C CA . LYS A 1 240 ? -20.431 4.635 1.400 1.00 93.12 240 LYS A CA 1
ATOM 1916 C C . LYS A 1 240 ? -20.333 4.263 -0.076 1.00 93.12 240 LYS A C 1
ATOM 1918 O O . LYS A 1 240 ? -20.933 3.268 -0.488 1.00 93.12 240 LYS A O 1
ATOM 1923 N N . CYS A 1 241 ? -19.582 5.035 -0.862 1.00 94.69 241 CYS A N 1
ATOM 1924 C CA . CYS A 1 241 ? -19.317 4.699 -2.256 1.00 94.69 241 CYS A CA 1
ATOM 1925 C C . CYS A 1 241 ? -18.558 3.372 -2.367 1.00 94.69 241 CYS A C 1
ATOM 1927 O O . CYS A 1 241 ? -18.967 2.531 -3.160 1.00 94.69 241 CYS A O 1
ATOM 1929 N N . TYR A 1 242 ? -17.517 3.143 -1.556 1.00 93.25 242 TYR A N 1
ATOM 1930 C CA . TYR A 1 242 ? -16.782 1.874 -1.575 1.00 93.25 242 TYR A CA 1
ATOM 1931 C C . TYR A 1 242 ? -17.660 0.674 -1.230 1.00 93.25 242 TYR A C 1
ATOM 1933 O O . TYR A 1 242 ? -17.606 -0.319 -1.946 1.00 93.25 242 TYR A O 1
ATOM 1941 N N . ILE A 1 243 ? -18.513 0.775 -0.206 1.00 94.50 243 ILE A N 1
ATOM 1942 C CA . ILE A 1 243 ? -19.451 -0.303 0.148 1.00 94.50 243 ILE A CA 1
ATOM 1943 C C . ILE A 1 243 ? -20.409 -0.587 -1.015 1.00 94.50 243 ILE A C 1
ATOM 1945 O O . ILE A 1 243 ? -20.570 -1.734 -1.418 1.00 94.50 243 ILE A O 1
ATOM 1949 N N . THR A 1 244 ? -21.013 0.458 -1.586 1.00 94.81 244 THR A N 1
ATOM 1950 C CA . THR A 1 244 ? -21.997 0.308 -2.671 1.00 94.81 244 THR A CA 1
ATOM 1951 C C . THR A 1 244 ? -21.362 -0.296 -3.925 1.00 94.81 244 THR A C 1
ATOM 1953 O O . THR A 1 244 ? -21.940 -1.184 -4.545 1.00 94.81 244 THR A O 1
ATOM 1956 N N . LEU A 1 245 ? -20.160 0.159 -4.294 1.00 94.69 245 LEU A N 1
ATOM 1957 C CA . LEU A 1 245 ? -19.427 -0.360 -5.450 1.00 94.69 245 LEU A CA 1
ATOM 1958 C C . LEU A 1 245 ? -18.945 -1.795 -5.222 1.00 94.69 245 LEU A C 1
ATOM 1960 O O . LEU A 1 245 ? -19.051 -2.608 -6.132 1.00 94.69 245 LEU A O 1
ATOM 1964 N N . ALA A 1 246 ? -18.465 -2.122 -4.019 1.00 94.06 246 ALA A N 1
ATOM 1965 C CA . ALA A 1 246 ? -18.084 -3.486 -3.665 1.00 94.06 246 ALA A CA 1
ATOM 1966 C C . ALA A 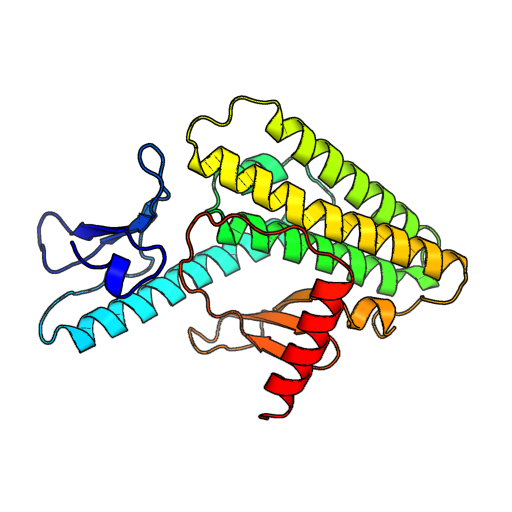1 246 ? -19.279 -4.442 -3.770 1.00 94.06 246 ALA A C 1
ATOM 1968 O O . ALA A 1 246 ? -19.156 -5.507 -4.364 1.00 94.06 246 ALA A O 1
ATOM 1969 N N . GLN A 1 247 ? -20.449 -4.032 -3.273 1.00 92.75 247 GLN A N 1
ATOM 1970 C CA . GLN A 1 247 ? -21.682 -4.808 -3.404 1.00 92.75 247 GLN A CA 1
ATOM 1971 C C . GLN A 1 247 ? -22.102 -4.976 -4.866 1.00 92.75 247 GLN A C 1
ATOM 1973 O O . GLN A 1 247 ? -22.400 -6.089 -5.284 1.00 92.75 247 GLN A O 1
ATOM 1978 N N . ALA A 1 248 ? -22.086 -3.902 -5.661 1.00 94.00 248 ALA A N 1
ATOM 1979 C CA . ALA A 1 248 ? -22.435 -3.972 -7.079 1.00 94.00 248 ALA A CA 1
ATOM 1980 C C . ALA A 1 248 ? -21.513 -4.934 -7.850 1.00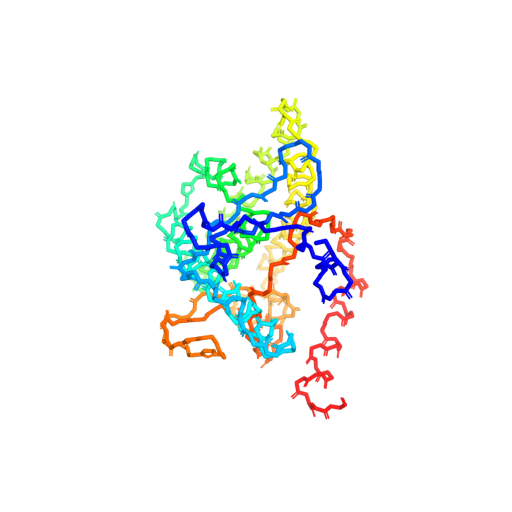 94.00 248 ALA A C 1
ATOM 1982 O O . ALA A 1 248 ? -21.999 -5.815 -8.558 1.00 94.00 248 ALA A O 1
ATOM 1983 N N . LEU A 1 249 ? -20.196 -4.814 -7.648 1.00 92.00 249 LEU A N 1
ATOM 1984 C CA . LEU A 1 249 ? -19.201 -5.695 -8.265 1.00 92.00 249 LEU A CA 1
ATOM 1985 C C . LEU A 1 249 ? -19.354 -7.145 -7.800 1.00 92.00 249 LEU A C 1
ATOM 1987 O O . LEU A 1 249 ? -19.310 -8.062 -8.614 1.00 92.00 249 LEU A O 1
ATOM 1991 N N . GLY A 1 250 ? -19.557 -7.354 -6.501 1.00 87.00 250 GLY A N 1
ATOM 1992 C CA . GLY A 1 250 ? -19.712 -8.678 -5.912 1.00 87.00 250 GLY A CA 1
ATOM 1993 C C . GLY A 1 250 ? -20.987 -9.407 -6.344 1.00 87.00 250 GLY A C 1
ATOM 1994 O O . GLY A 1 250 ? -21.006 -10.633 -6.425 1.00 87.00 250 GLY A O 1
ATOM 1995 N N . MET A 1 251 ? -22.041 -8.658 -6.671 1.00 89.69 251 MET A N 1
ATOM 1996 C CA . MET A 1 251 ? -23.298 -9.184 -7.209 1.00 89.69 251 MET A CA 1
ATOM 1997 C C . MET A 1 251 ? -23.293 -9.343 -8.739 1.00 89.69 251 MET A C 1
ATOM 1999 O O . MET A 1 251 ? -24.294 -9.800 -9.289 1.00 89.69 251 MET A O 1
ATOM 2003 N N . TYR A 1 252 ? -22.194 -8.991 -9.419 1.00 83.38 252 TYR A N 1
ATOM 2004 C CA . TYR A 1 252 ? -22.071 -8.983 -10.883 1.00 83.38 252 TYR A CA 1
ATOM 2005 C C . TYR A 1 252 ? -23.148 -8.138 -11.596 1.00 83.38 252 TYR A C 1
ATOM 2007 O O . TYR A 1 252 ? -23.657 -8.544 -12.645 1.00 83.38 252 TYR A O 1
ATOM 2015 N N . PHE A 1 253 ? -23.513 -6.988 -11.014 1.00 61.16 253 PHE A N 1
ATOM 2016 C CA . PHE A 1 253 ? -24.407 -6.010 -11.651 1.00 61.16 253 PHE A CA 1
ATOM 2017 C C .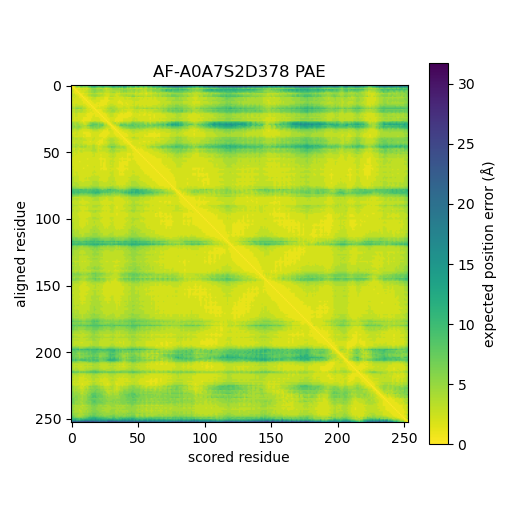 PHE A 1 253 ? -23.723 -5.196 -12.753 1.00 61.16 253 PHE A C 1
ATOM 2019 O O . PHE A 1 253 ? -22.507 -4.918 -12.633 1.00 61.16 253 PHE A O 1
#

pLDDT: mean 94.3, std 4.54, range [56.0, 98.31]

Radius of gyration: 19.65 Å; Cα contacts (8 Å, |Δi|>4): 344; chains: 1; bounding box: 48×38×60 Å

Foldseek 3Di:
DCVVVVAVFFDDFDADPVDNQKTFWTFGDQPPPTDIFGFPDIQGNDDDNVVSVVVVQLSLLLSLVVVLVVLLVVLVVCQLPCPCLVVSLLPDFLVSNQLSLLQNLLCLLQVLLVCCVPPVCSLVVSLVSLVVVLVVLVVVLVDDQDGPLSNLSSQQSNLVSVVSSVLSVVLSVCVVVVNGRHCLRLSNQQDFHWHWAQQDDDPNGRRTFIWTGHRPATDTDRSGDNGRDHDDRCDPVNSVVVNVVRVCVRVVD

Secondary structure (DSSP, 8-state):
--GGGTSSSEEEEEE-SS-TTEEEEEEESSSTT--EEEEEEEEE--S-HHHHHHHHHHHHHHHHHHHHHHHHHHHHHHTT--TTHHHHHHHS-HHHHHHHHHHHHHHHHHHHHHHTTT-TTHHHHHHHHHHHHHHHHHHHTTS---SHHHHHHHHHHHHHHHHHHHHHHHHHHHHHTTS--STT-HHHHTS-EEEEETT---SS-SS-EEEEEETTEEEE-------S---PPP-HHHHHHHHHHHHHHHTT-